Protein AF-A0AAN7WAB7-F1 (afdb_monomer_lite)

Foldseek 3Di:
DDPPQCPLVVVVVVLQVVQVNVVCCVVPPPPVVLVSLLSCVVSVNVVVVLVVLVDQRPPPNDQPPVNDPPCSQVVVLVSLLSNLVSLVVVDDDQESAVSLVSLVVVVVSLVVVCVVCVVVVHPPVRSVPRDNVSNLVSVLVVLLVLSHLPYDLVSLVVSLVVLVPPDDDPVSLVSSQSSLCSRNPHRALVSVLVSCCVCPVDPVNVVVVVVQLVPDLVSLLSNLVSLQSSLVVCVVVVNNVSSVVSVVVSVVSLVPHDPSNVVVNVVCVVCVPCPVVVVVVVVVVPPPDDDPPPDDPDPDDDDD

Organism: NCBI:txid574655

Radius of gyration: 23.09 Å; chains: 1; bounding box: 55×65×60 Å

pLDDT: mean 79.22, std 18.08, range [32.34, 98.31]

Structure (mmCIF, N/CA/C/O backbone):
data_AF-A0AAN7WAB7-F1
#
_entry.id   AF-A0AAN7WAB7-F1
#
loop_
_atom_site.group_PDB
_atom_site.id
_atom_site.type_symbol
_atom_site.label_atom_id
_atom_site.label_alt_id
_atom_site.label_comp_id
_atom_site.label_asym_id
_atom_site.label_entity_id
_atom_site.label_seq_id
_atom_site.pdbx_PDB_ins_code
_atom_site.Cartn_x
_atom_site.Cartn_y
_atom_site.Cartn_z
_atom_site.occupancy
_atom_site.B_iso_or_equiv
_atom_site.auth_seq_id
_atom_site.auth_comp_id
_atom_site.auth_asym_id
_atom_site.auth_atom_id
_atom_site.pdbx_PDB_model_num
ATOM 1 N N . MET A 1 1 ? -20.332 -20.530 31.018 1.00 38.53 1 MET A N 1
ATOM 2 C CA . MET A 1 1 ? -19.615 -21.157 29.883 1.00 38.53 1 MET A CA 1
ATOM 3 C C . MET A 1 1 ? -18.955 -20.053 29.060 1.00 38.53 1 MET A C 1
ATOM 5 O O . MET A 1 1 ? -19.655 -19.368 28.331 1.00 38.53 1 MET A O 1
ATOM 9 N N . MET A 1 2 ? -17.647 -19.813 29.213 1.00 39.66 2 MET A N 1
ATOM 10 C CA . MET A 1 2 ? -16.914 -18.902 28.318 1.00 39.66 2 MET A CA 1
ATOM 11 C C . MET A 1 2 ? -16.685 -19.613 26.978 1.00 39.66 2 MET A C 1
ATOM 13 O O . MET A 1 2 ? -16.133 -20.714 26.960 1.00 39.66 2 MET A O 1
ATOM 17 N N . GLN A 1 3 ? -17.129 -19.017 25.867 1.00 47.25 3 GLN A N 1
ATOM 18 C CA . GLN A 1 3 ? -16.806 -19.506 24.523 1.00 47.25 3 GLN A CA 1
ATOM 19 C C . GLN A 1 3 ? -15.281 -19.476 24.346 1.00 47.25 3 GLN A C 1
ATOM 21 O O . GLN A 1 3 ? -14.670 -18.408 24.360 1.00 47.25 3 GLN A O 1
ATOM 26 N N . LYS A 1 4 ? -14.662 -20.653 24.209 1.00 48.22 4 LYS A N 1
ATOM 27 C CA . LYS A 1 4 ? -13.249 -20.780 23.829 1.00 48.22 4 LYS A CA 1
ATOM 28 C C . LYS A 1 4 ? -13.054 -20.080 22.476 1.00 48.22 4 LYS A C 1
ATOM 30 O O . LYS A 1 4 ? -13.734 -20.447 21.525 1.00 48.22 4 LYS A O 1
ATOM 35 N N . GLY A 1 5 ? -12.152 -19.098 22.404 1.00 60.47 5 GLY A N 1
ATOM 36 C CA . GLY A 1 5 ? -11.760 -18.440 21.145 1.00 60.47 5 GLY A CA 1
ATOM 37 C C . GLY A 1 5 ? -12.110 -16.953 20.989 1.00 60.47 5 GLY A C 1
ATOM 38 O O . GLY A 1 5 ? -12.175 -16.490 19.861 1.00 60.47 5 GLY A O 1
ATOM 39 N N . LYS A 1 6 ? -12.367 -16.214 22.079 1.00 71.06 6 LYS A N 1
ATOM 40 C CA . LYS A 1 6 ? -12.614 -14.753 22.048 1.00 71.06 6 LYS A CA 1
ATOM 41 C C . LYS A 1 6 ? -11.706 -13.968 22.999 1.00 71.06 6 LYS A C 1
ATOM 43 O O . LYS A 1 6 ? -12.138 -12.988 23.600 1.00 71.06 6 LYS A O 1
ATOM 48 N N . ILE A 1 7 ? -10.491 -14.454 23.248 1.00 78.81 7 ILE A N 1
ATOM 49 C CA . ILE A 1 7 ? -9.607 -13.836 24.247 1.00 78.81 7 ILE A CA 1
ATOM 50 C C . ILE A 1 7 ? -9.161 -12.463 23.744 1.00 78.81 7 ILE A C 1
ATOM 52 O O . ILE A 1 7 ? -9.231 -11.502 24.502 1.00 78.81 7 ILE A O 1
ATOM 56 N N . GLY A 1 8 ? -8.795 -12.348 22.464 1.00 72.62 8 GLY A N 1
ATOM 57 C CA . GLY A 1 8 ? -8.405 -11.078 21.854 1.00 72.62 8 GLY A CA 1
ATOM 58 C C . GLY A 1 8 ? -9.530 -10.047 21.915 1.00 72.62 8 GLY A C 1
ATOM 59 O O . GLY A 1 8 ? -9.321 -8.931 22.391 1.00 72.62 8 GLY A O 1
ATOM 60 N N . GLY A 1 9 ? -10.740 -10.443 21.513 1.00 73.75 9 GLY A N 1
ATOM 61 C CA . GLY A 1 9 ? -11.933 -9.600 21.595 1.00 73.75 9 GLY A CA 1
ATOM 62 C C . GLY A 1 9 ? -12.268 -9.149 23.017 1.00 73.75 9 GLY A C 1
ATOM 63 O O . GLY A 1 9 ? -12.491 -7.961 23.242 1.00 73.75 9 GLY A O 1
ATOM 64 N N . LEU A 1 10 ? -12.256 -10.071 23.985 1.00 79.75 10 LEU A N 1
ATOM 65 C CA . LEU A 1 10 ? -12.537 -9.765 25.391 1.00 79.75 10 LEU A CA 1
ATOM 66 C C . LEU A 1 10 ? -11.467 -8.861 26.010 1.00 79.75 10 LEU A C 1
ATOM 68 O O . LEU A 1 10 ? -11.809 -7.932 26.734 1.00 79.75 10 LEU A O 1
ATOM 72 N N . THR A 1 11 ? -10.184 -9.099 25.723 1.00 80.00 11 THR A N 1
ATOM 73 C CA . THR A 1 11 ? -9.087 -8.254 26.213 1.00 80.00 11 THR A CA 1
ATOM 74 C C . THR A 1 11 ? -9.191 -6.846 25.649 1.00 80.00 11 THR A C 1
ATOM 76 O O . THR A 1 11 ? -9.058 -5.880 26.395 1.00 80.00 11 THR A O 1
ATOM 79 N N . LEU A 1 12 ? -9.465 -6.711 24.351 1.00 73.75 12 LEU A N 1
ATOM 80 C CA . LEU A 1 12 ? -9.644 -5.407 23.731 1.00 73.75 12 LEU A CA 1
ATOM 81 C C . LEU A 1 12 ? -10.884 -4.690 24.273 1.00 73.75 12 LEU A C 1
ATOM 83 O O . LEU A 1 12 ? -10.772 -3.529 24.655 1.00 73.75 12 LEU A O 1
ATOM 87 N N . GLN A 1 13 ? -12.031 -5.363 24.381 1.00 75.88 13 GLN A N 1
ATOM 88 C CA . GLN A 1 13 ? -13.229 -4.789 24.999 1.00 75.88 13 GLN A CA 1
ATOM 89 C C . GLN A 1 13 ? -12.976 -4.327 26.432 1.00 75.88 13 GLN A C 1
ATOM 91 O O . GLN A 1 13 ? -13.293 -3.189 26.767 1.00 75.88 13 GLN A O 1
ATOM 96 N N . TRP A 1 14 ? -12.335 -5.161 27.245 1.00 80.75 14 TRP A N 1
ATOM 97 C CA . TRP A 1 14 ? -11.968 -4.790 28.604 1.00 80.75 14 TRP A CA 1
ATOM 98 C C . TRP A 1 14 ? -11.052 -3.560 28.627 1.00 80.75 14 TRP A C 1
ATOM 100 O O . TRP A 1 14 ? -11.274 -2.647 29.416 1.00 80.75 14 TRP A O 1
ATOM 110 N N . LEU A 1 15 ? -10.056 -3.483 27.738 1.00 75.56 15 LEU A N 1
ATOM 111 C CA . LEU A 1 15 ? -9.183 -2.311 27.632 1.00 75.56 15 LEU A CA 1
ATOM 112 C C . LEU A 1 15 ? -9.953 -1.048 27.214 1.00 75.56 15 LEU A C 1
ATOM 114 O O . LEU A 1 15 ? -9.692 0.023 27.759 1.00 75.56 15 LEU A O 1
ATOM 118 N N . TRP A 1 16 ? -10.901 -1.174 26.284 1.00 72.81 16 TRP A N 1
ATOM 119 C CA . TRP A 1 16 ? -11.745 -0.075 25.811 1.00 72.81 16 TRP A CA 1
ATOM 120 C C . TRP A 1 16 ? -12.667 0.465 26.907 1.00 72.81 16 TRP A C 1
ATOM 122 O O . TRP A 1 16 ? -12.829 1.672 27.039 1.00 72.81 16 TRP A O 1
ATOM 132 N N . GLU A 1 17 ? -13.227 -0.420 27.732 1.00 74.94 17 GLU A N 1
ATOM 133 C CA . GLU A 1 17 ? -14.053 -0.060 28.891 1.00 74.94 17 GLU A CA 1
ATOM 134 C C . GLU A 1 17 ? -13.227 0.562 30.043 1.00 74.94 17 GLU A C 1
ATOM 136 O O . GLU A 1 17 ? -13.793 1.192 30.935 1.00 74.94 17 GLU A O 1
ATOM 141 N N . ASN A 1 18 ? -11.891 0.428 30.029 1.00 73.44 18 ASN A N 1
ATOM 142 C CA . ASN A 1 18 ? -10.971 0.889 31.081 1.00 73.44 18 ASN A CA 1
ATOM 143 C C . ASN A 1 18 ? -10.034 2.029 30.600 1.00 73.44 18 ASN A C 1
ATOM 145 O O . ASN A 1 18 ? -8.804 1.914 30.590 1.00 73.44 18 ASN A O 1
ATOM 149 N N . ASN A 1 19 ? -10.652 3.162 30.252 1.00 64.56 19 ASN A N 1
ATOM 150 C CA . ASN A 1 19 ? -10.151 4.391 29.596 1.00 64.56 19 ASN A CA 1
ATOM 151 C C . ASN A 1 19 ? -8.693 4.796 29.850 1.00 64.56 19 ASN A C 1
ATOM 153 O O . ASN A 1 19 ? -7.978 5.133 28.908 1.00 64.56 19 ASN A O 1
ATOM 157 N N . LEU A 1 20 ? -8.253 4.797 31.113 1.00 59.69 20 LEU A N 1
ATOM 158 C CA . LEU A 1 20 ? -6.927 5.290 31.509 1.00 59.69 20 LEU A CA 1
ATOM 159 C C . LEU A 1 20 ? -5.784 4.431 30.955 1.00 59.69 20 LEU A C 1
ATOM 161 O O . LEU A 1 20 ? -4.698 4.942 30.714 1.00 59.69 20 LEU A O 1
ATOM 165 N N . ARG A 1 21 ? -6.014 3.132 30.731 1.00 64.38 21 ARG A N 1
ATOM 166 C CA . ARG A 1 21 ? -4.980 2.224 30.206 1.00 64.38 21 ARG A CA 1
ATOM 167 C C . ARG A 1 21 ? -4.919 2.233 28.683 1.00 64.38 21 ARG A C 1
ATOM 169 O O . ARG A 1 21 ? -3.860 1.993 28.111 1.00 64.38 21 ARG A O 1
ATOM 176 N N . TRP A 1 22 ? -6.039 2.541 28.033 1.00 68.19 22 TRP A N 1
ATOM 177 C CA . TRP A 1 22 ? -6.165 2.530 26.580 1.00 68.19 22 TRP A CA 1
ATOM 178 C C . TRP A 1 22 ? -5.288 3.587 25.903 1.00 68.19 22 TRP A C 1
ATOM 180 O O . TRP A 1 22 ? -4.525 3.269 24.991 1.00 68.19 22 TRP A O 1
ATOM 190 N N . SER A 1 23 ? -5.361 4.840 26.360 1.00 65.44 23 SER A N 1
ATOM 191 C CA . SER A 1 23 ? -4.596 5.940 25.761 1.00 65.44 23 SER A CA 1
ATOM 192 C C . SER A 1 23 ? -3.092 5.789 25.965 1.00 65.44 23 SER A C 1
ATOM 194 O O . SER A 1 23 ? -2.329 6.056 25.041 1.00 65.44 23 SER A O 1
ATOM 196 N N . THR A 1 24 ? -2.678 5.328 27.145 1.00 68.12 24 THR A N 1
ATOM 197 C CA . THR A 1 24 ? -1.270 5.101 27.486 1.00 68.12 24 THR A CA 1
ATOM 198 C C . THR A 1 24 ? -0.691 3.959 26.658 1.00 68.12 24 THR A C 1
ATOM 200 O O . THR A 1 24 ? 0.317 4.148 25.989 1.00 68.12 24 THR A O 1
ATOM 203 N N . MET A 1 25 ? -1.382 2.817 26.573 1.00 71.62 25 MET A N 1
ATOM 204 C CA . MET A 1 25 ? -0.953 1.685 25.739 1.00 71.62 25 MET A CA 1
ATOM 205 C C . MET A 1 25 ? -0.791 2.079 24.262 1.00 71.62 25 MET A C 1
ATOM 207 O O . MET A 1 25 ? 0.185 1.702 23.623 1.00 71.62 25 MET A O 1
ATOM 211 N N . MET A 1 26 ? -1.719 2.875 23.723 1.00 68.62 26 MET A N 1
ATOM 212 C CA . MET A 1 26 ? -1.664 3.366 22.339 1.00 68.62 26 MET A CA 1
ATOM 213 C C . MET A 1 26 ? -0.461 4.262 22.040 1.00 68.62 26 MET A C 1
ATOM 215 O O . MET A 1 26 ? -0.027 4.336 20.891 1.00 68.62 26 MET A O 1
ATOM 219 N N . GLN A 1 27 ? 0.021 4.995 23.042 1.00 68.38 27 GLN A N 1
ATOM 220 C CA . GLN A 1 27 ? 1.124 5.940 22.894 1.00 68.38 27 GLN A CA 1
ATOM 221 C C . GLN A 1 27 ? 2.473 5.293 23.208 1.00 68.38 27 GLN A C 1
ATOM 223 O O . GLN A 1 27 ? 3.449 5.560 22.512 1.00 68.38 27 GLN A O 1
ATOM 228 N N . GLU A 1 28 ? 2.516 4.441 24.230 1.00 74.62 28 GLU A N 1
ATOM 229 C CA . GLU A 1 28 ? 3.756 3.929 24.813 1.00 74.62 28 GLU A CA 1
ATOM 230 C C . GLU A 1 28 ? 4.136 2.536 24.295 1.00 74.62 28 GLU A C 1
ATOM 232 O O . GLU A 1 28 ? 5.325 2.253 24.165 1.00 74.62 28 GLU A O 1
ATOM 237 N N . ASP A 1 29 ? 3.167 1.682 23.935 1.00 80.81 29 ASP A N 1
ATOM 238 C CA . ASP A 1 29 ? 3.433 0.300 23.511 1.00 80.81 29 ASP A CA 1
ATOM 239 C C . ASP A 1 29 ? 2.696 -0.080 22.216 1.00 80.81 29 ASP A C 1
ATOM 241 O O . ASP A 1 29 ? 1.690 -0.800 22.171 1.00 80.81 29 ASP A O 1
ATOM 245 N N . MET A 1 30 ? 3.260 0.399 21.108 1.00 80.00 30 MET A N 1
ATOM 246 C CA . MET A 1 30 ? 2.757 0.122 19.762 1.00 80.00 30 MET A CA 1
ATOM 247 C C . MET A 1 30 ? 2.817 -1.363 19.386 1.00 80.00 30 MET A C 1
ATOM 249 O O . MET A 1 30 ? 2.002 -1.809 18.578 1.00 80.00 30 MET A O 1
ATOM 253 N N . VAL A 1 31 ? 3.754 -2.130 19.953 1.00 85.81 31 VAL A N 1
ATOM 254 C CA . VAL A 1 31 ? 3.932 -3.558 19.642 1.00 85.81 31 VAL A CA 1
ATOM 255 C C . VAL A 1 31 ? 2.827 -4.381 20.290 1.00 85.81 31 VAL A C 1
ATOM 257 O O . VAL A 1 31 ? 2.219 -5.231 19.627 1.00 85.81 31 VAL A O 1
ATOM 260 N N . LEU A 1 32 ? 2.522 -4.108 21.561 1.00 83.94 32 LEU A N 1
ATOM 261 C CA . LEU A 1 32 ? 1.386 -4.713 22.246 1.00 83.94 32 LEU A CA 1
ATOM 262 C C . LEU A 1 32 ? 0.087 -4.389 21.508 1.00 83.94 32 LEU A C 1
ATOM 264 O O . LEU A 1 32 ? -0.707 -5.290 21.234 1.00 83.94 32 LEU A O 1
ATOM 268 N N . PHE A 1 33 ? -0.102 -3.129 21.112 1.00 82.81 33 PHE A N 1
ATOM 269 C CA . PHE A 1 33 ? -1.300 -2.728 20.387 1.00 82.81 33 PHE A CA 1
ATOM 270 C C . PHE A 1 33 ? -1.442 -3.438 19.028 1.00 82.81 33 PHE A C 1
ATOM 272 O O . PHE A 1 33 ? -2.521 -3.935 18.701 1.00 82.81 33 PHE A O 1
ATOM 279 N N . GLU A 1 34 ? -0.363 -3.561 18.250 1.00 87.31 34 GLU A N 1
ATOM 280 C CA . GLU A 1 34 ? -0.367 -4.327 16.993 1.00 87.31 34 GLU A CA 1
ATOM 281 C C . GLU A 1 34 ? -0.689 -5.805 17.211 1.00 87.31 34 GLU A C 1
ATOM 283 O O . GLU A 1 34 ? -1.465 -6.384 16.449 1.00 87.31 34 GLU A O 1
ATOM 288 N N . SER A 1 35 ? -0.152 -6.394 18.279 1.00 88.56 35 SER A N 1
ATOM 289 C CA . SER A 1 35 ? -0.404 -7.789 18.644 1.00 88.56 35 SER A CA 1
ATOM 290 C C . SER A 1 35 ? -1.871 -8.020 19.013 1.00 88.56 35 SER A C 1
ATOM 292 O O . SER A 1 35 ? -2.484 -8.978 18.548 1.00 88.56 35 SER A O 1
ATOM 294 N N . LEU A 1 36 ? -2.470 -7.116 19.792 1.00 86.06 36 LEU A N 1
ATOM 295 C CA . LEU A 1 36 ? -3.887 -7.188 20.156 1.00 86.06 36 LEU A CA 1
ATOM 296 C C . LEU A 1 36 ? -4.800 -7.073 18.933 1.00 86.06 36 LEU A C 1
ATOM 298 O O . LEU A 1 36 ? -5.723 -7.872 18.779 1.00 86.06 36 LEU A O 1
ATOM 302 N N . VAL A 1 37 ? -4.525 -6.117 18.038 1.00 87.69 37 VAL A N 1
ATOM 303 C CA . VAL A 1 37 ? -5.286 -5.968 16.787 1.00 87.69 37 VAL A CA 1
ATOM 304 C C . VAL A 1 37 ? -5.151 -7.217 15.916 1.00 87.69 37 VAL A C 1
ATOM 306 O O . VAL A 1 37 ? -6.139 -7.657 15.326 1.00 87.69 37 VAL A O 1
ATOM 309 N N . TYR A 1 38 ? -3.963 -7.823 15.871 1.00 90.75 38 TYR A N 1
ATOM 310 C CA . TYR A 1 38 ? -3.749 -9.083 15.169 1.00 90.75 38 TYR A CA 1
ATOM 311 C C . TYR A 1 38 ? -4.611 -10.215 15.727 1.00 90.75 38 TYR A C 1
ATOM 313 O O . TYR A 1 38 ? -5.321 -10.858 14.955 1.00 90.75 38 TYR A O 1
ATOM 321 N N . PHE A 1 39 ? -4.617 -10.429 17.046 1.00 88.75 39 PHE A N 1
ATOM 322 C CA . PHE A 1 39 ? -5.450 -11.468 17.658 1.00 88.75 39 PHE A CA 1
ATOM 323 C C . PHE A 1 39 ? -6.943 -11.223 17.434 1.00 88.75 39 PHE A C 1
ATOM 325 O O . PHE A 1 39 ? -7.672 -12.161 17.131 1.00 88.75 39 PHE A O 1
ATOM 332 N N . LEU A 1 40 ? -7.394 -9.970 17.487 1.00 88.50 40 LEU A N 1
ATOM 333 C CA . LEU A 1 40 ? -8.780 -9.627 17.176 1.00 88.50 40 LEU A CA 1
ATOM 334 C C . LEU A 1 40 ? -9.158 -9.943 15.726 1.00 88.50 40 LEU A C 1
ATOM 336 O O . LEU A 1 40 ? -10.246 -10.458 15.476 1.00 88.50 40 LEU A O 1
ATOM 340 N N . CYS A 1 41 ? -8.268 -9.671 14.771 1.00 90.56 41 CYS A N 1
ATOM 341 C CA . CYS A 1 41 ? -8.509 -10.033 13.375 1.00 90.56 41 CYS A CA 1
ATOM 342 C C . CYS A 1 41 ? 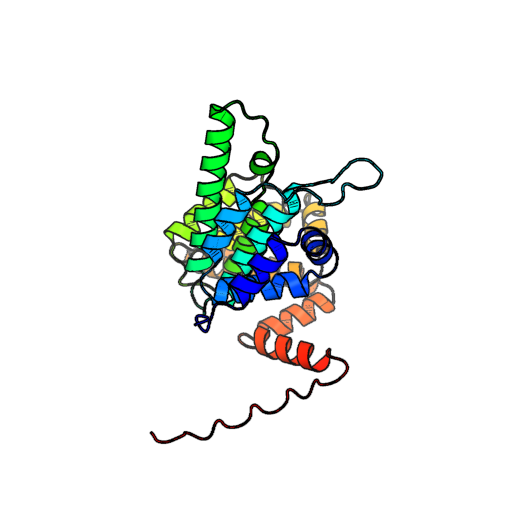-8.473 -11.554 13.175 1.00 90.56 41 CYS A C 1
ATOM 344 O O . CYS A 1 41 ? -9.255 -12.075 12.388 1.00 90.56 41 CYS A O 1
ATOM 346 N N . ALA A 1 42 ? -7.604 -12.264 13.899 1.00 90.56 42 ALA A N 1
ATOM 347 C CA . ALA A 1 42 ? -7.516 -13.723 13.860 1.00 90.56 42 ALA A CA 1
ATOM 348 C C . ALA A 1 42 ? -8.768 -14.412 14.436 1.00 90.56 42 ALA A C 1
ATOM 350 O O . ALA A 1 42 ? -9.064 -15.544 14.068 1.00 90.56 42 ALA A O 1
ATOM 351 N N . GLU A 1 43 ? -9.503 -13.731 15.318 1.00 90.00 43 GLU A N 1
ATOM 352 C CA . GLU A 1 43 ? -10.789 -14.174 15.873 1.00 90.00 43 GLU A CA 1
ATOM 353 C C . GLU A 1 43 ? -12.004 -13.713 15.031 1.00 90.00 43 GLU A C 1
ATOM 355 O O . GLU A 1 43 ? -13.143 -13.908 15.452 1.00 90.00 43 GLU A O 1
ATOM 360 N N . ASP A 1 44 ? -11.787 -13.091 13.862 1.00 89.44 44 ASP A N 1
ATOM 361 C CA . ASP A 1 44 ? -12.830 -12.508 12.997 1.00 89.44 44 ASP A CA 1
ATOM 362 C C . ASP A 1 44 ? -13.734 -11.474 13.696 1.00 89.44 44 ASP A C 1
ATOM 364 O O . ASP A 1 44 ? -14.926 -11.328 13.413 1.00 89.44 44 ASP A O 1
ATOM 368 N N . LEU A 1 45 ? -13.138 -10.714 14.616 1.00 86.88 45 LEU A N 1
ATOM 369 C CA . LEU A 1 45 ? -13.797 -9.660 15.386 1.00 86.88 45 LEU A CA 1
ATOM 370 C C . LEU A 1 45 ? -13.441 -8.247 14.887 1.00 86.88 45 LEU A C 1
ATOM 372 O O . LEU A 1 45 ? -13.735 -7.255 15.548 1.00 86.88 45 LEU A O 1
ATOM 376 N N . ASP A 1 46 ? -12.862 -8.109 13.695 1.00 83.50 46 ASP A N 1
ATOM 377 C CA . ASP A 1 46 ? -12.556 -6.819 13.051 1.00 83.50 46 ASP A CA 1
ATOM 378 C C . ASP A 1 46 ? -13.794 -5.944 12.818 1.00 83.50 46 ASP A C 1
ATOM 380 O O . ASP A 1 46 ? -13.735 -4.726 13.004 1.00 83.50 46 ASP A O 1
ATOM 384 N N . LYS A 1 47 ? -14.952 -6.548 12.526 1.00 77.50 47 LYS A N 1
ATOM 385 C CA . LYS A 1 47 ? -16.231 -5.816 12.452 1.00 77.50 47 LYS A CA 1
ATOM 386 C C . LYS A 1 47 ? -16.653 -5.206 13.788 1.00 77.50 47 LYS A C 1
ATOM 388 O O . LYS A 1 47 ? -17.358 -4.200 13.790 1.00 77.50 47 LYS A O 1
ATOM 393 N N . PHE A 1 48 ? -16.216 -5.761 14.919 1.00 77.00 48 PHE A N 1
ATOM 394 C CA . PHE A 1 48 ? -16.488 -5.177 16.234 1.00 77.00 48 PHE A CA 1
ATOM 395 C C . PHE A 1 48 ? -15.828 -3.797 16.372 1.00 77.00 48 PHE A C 1
ATOM 397 O O . PHE A 1 48 ? -16.405 -2.877 16.949 1.00 77.00 48 PHE A O 1
ATOM 404 N N . VAL A 1 49 ? -14.668 -3.608 15.736 1.00 74.88 49 VAL A N 1
ATOM 405 C CA . VAL A 1 49 ? -13.925 -2.344 15.776 1.00 74.88 49 VAL A CA 1
ATOM 406 C C . VAL A 1 49 ? -14.621 -1.226 14.997 1.00 74.88 49 VAL A C 1
ATOM 408 O O . VAL A 1 49 ? -14.498 -0.056 15.358 1.00 74.88 49 VAL A O 1
ATOM 411 N N . LEU A 1 50 ? -15.431 -1.553 13.985 1.00 72.31 50 LEU A N 1
ATOM 412 C CA . LEU A 1 50 ? -16.299 -0.559 13.340 1.00 72.31 50 LEU A CA 1
ATOM 413 C C . LEU A 1 50 ? -17.271 0.083 14.334 1.00 72.31 50 LEU A C 1
ATOM 415 O O . LEU A 1 50 ? -17.537 1.282 14.243 1.00 72.31 50 LEU A O 1
ATOM 419 N N . GLY A 1 51 ? -17.761 -0.696 15.303 1.00 75.62 51 GLY A N 1
ATOM 420 C CA . GLY A 1 51 ? -18.577 -0.190 16.403 1.00 75.62 51 GLY A CA 1
ATOM 421 C C . GLY A 1 51 ? -17.830 0.842 17.246 1.00 75.62 51 GLY A C 1
ATOM 422 O O . GLY A 1 51 ? -18.393 1.880 17.572 1.00 75.62 51 GLY A O 1
ATOM 423 N N . TRP A 1 52 ? -16.546 0.616 17.519 1.00 75.56 52 TRP A N 1
ATOM 424 C CA . TRP A 1 52 ? -15.724 1.540 18.308 1.00 75.56 52 TRP A CA 1
ATOM 425 C C . TRP A 1 52 ? -15.328 2.798 17.574 1.00 75.56 52 TRP A C 1
ATOM 427 O O . TRP A 1 52 ? -15.238 3.860 18.181 1.00 75.56 52 TRP A O 1
ATOM 437 N N . ILE A 1 53 ? -15.098 2.702 16.265 1.00 75.75 53 ILE A N 1
ATOM 438 C CA . ILE A 1 53 ? -14.826 3.893 15.465 1.00 75.75 53 ILE A CA 1
ATOM 439 C C . ILE A 1 53 ? -15.991 4.865 15.621 1.00 75.75 53 ILE A C 1
ATOM 441 O O . ILE A 1 53 ? -15.722 6.048 15.810 1.00 75.75 53 ILE A O 1
ATOM 445 N N . ARG A 1 54 ? -17.233 4.341 15.620 1.00 75.25 54 ARG A N 1
ATOM 446 C CA . ARG A 1 54 ? -18.506 5.049 15.860 1.00 75.25 54 ARG A CA 1
ATOM 447 C C . ARG A 1 54 ? -18.715 5.526 17.300 1.00 75.25 54 ARG A C 1
ATOM 449 O O . ARG A 1 54 ? -19.602 6.345 17.517 1.00 75.25 54 ARG A O 1
ATOM 456 N N . SER A 1 55 ? -17.942 5.042 18.264 1.00 72.25 55 SER A N 1
ATOM 457 C CA . SER A 1 55 ? -18.026 5.487 19.652 1.00 72.25 55 SER A CA 1
ATOM 458 C C . SER A 1 55 ? -17.153 6.717 19.884 1.00 72.25 55 SER A C 1
ATOM 460 O O . SER A 1 55 ? -16.070 6.857 19.305 1.00 72.25 55 SER A O 1
ATOM 462 N N . ASP A 1 56 ? -17.612 7.605 20.762 1.00 66.81 56 ASP A N 1
ATOM 463 C CA . ASP A 1 56 ? -16.750 8.633 21.330 1.00 66.81 56 ASP A CA 1
ATOM 464 C C . ASP A 1 56 ? -15.656 7.989 22.182 1.00 66.81 56 ASP A C 1
ATOM 466 O O . ASP A 1 56 ? -15.821 6.878 22.698 1.00 66.81 56 ASP A O 1
ATOM 470 N N . LEU A 1 57 ? -14.521 8.687 22.318 1.00 63.88 57 LEU A N 1
ATOM 471 C CA . LEU A 1 57 ? -13.533 8.270 23.302 1.00 63.88 57 LEU A CA 1
ATOM 472 C C . LEU A 1 57 ? -14.220 8.267 24.669 1.00 63.88 57 LEU A C 1
ATOM 474 O O . LEU A 1 57 ? -14.893 9.243 25.015 1.00 63.88 57 LEU A O 1
ATOM 478 N N . PRO A 1 58 ? -14.054 7.198 25.447 1.00 57.44 58 PRO A N 1
ATOM 479 C CA . PRO A 1 58 ? -14.643 7.150 26.763 1.00 57.44 58 PRO A CA 1
ATOM 480 C C . PRO A 1 58 ? -14.216 8.344 27.641 1.00 57.44 58 PRO A C 1
ATOM 482 O O . PRO A 1 58 ? -13.064 8.790 27.613 1.00 57.44 58 PRO A O 1
ATOM 485 N N . SER A 1 59 ? -15.150 8.875 28.431 1.00 49.53 59 SER A N 1
ATOM 486 C CA . SER A 1 59 ? -14.930 10.033 29.305 1.00 49.53 59 SER A CA 1
ATOM 487 C C . SER A 1 59 ? -13.769 9.784 30.278 1.00 49.53 59 SER A C 1
ATOM 489 O O . SER A 1 59 ? -13.830 8.858 31.085 1.00 49.53 59 SER A O 1
ATOM 491 N N . GLY A 1 60 ? -12.707 10.595 30.205 1.00 52.38 60 GLY A N 1
ATOM 492 C CA . GLY A 1 60 ? -11.535 10.485 31.089 1.00 52.38 60 GLY A CA 1
ATOM 493 C C . GLY A 1 60 ? -10.184 10.286 30.395 1.00 52.38 60 GLY A C 1
ATOM 494 O O . GLY A 1 60 ? -9.178 10.159 31.089 1.00 52.38 60 GLY A O 1
ATOM 495 N N . VAL A 1 61 ? -10.118 10.283 29.058 1.00 55.91 61 VAL A N 1
ATOM 496 C CA . VAL A 1 61 ? -8.825 10.381 28.360 1.00 55.91 61 VAL A CA 1
ATOM 497 C C . VAL A 1 61 ? -8.210 11.748 28.664 1.00 55.91 61 VAL A C 1
ATOM 499 O O . VAL A 1 61 ? -8.778 12.786 28.321 1.00 55.91 61 VAL A O 1
ATOM 502 N N . VAL A 1 62 ? -7.076 11.720 29.368 1.00 50.91 62 VAL A N 1
ATOM 503 C CA . VAL A 1 62 ? -6.381 12.894 29.901 1.00 50.91 62 VAL A CA 1
ATOM 504 C C . VAL A 1 62 ? -6.003 13.820 28.751 1.00 50.91 62 VAL A C 1
ATOM 506 O O . VAL A 1 62 ? -5.182 13.499 27.891 1.00 50.91 62 VAL A O 1
ATOM 509 N N . ILE A 1 63 ? -6.655 14.975 28.740 1.00 52.88 63 ILE A N 1
ATOM 510 C CA . ILE A 1 63 ? -6.241 16.136 27.972 1.00 52.88 63 ILE A CA 1
ATOM 511 C C . ILE A 1 63 ? -4.932 16.617 28.605 1.00 52.88 63 ILE A C 1
ATOM 513 O O . ILE A 1 63 ? -4.828 16.644 29.832 1.00 52.88 63 ILE A O 1
ATOM 517 N N . ASP A 1 64 ? -3.923 16.938 27.793 1.00 54.12 64 ASP A N 1
ATOM 518 C CA . ASP A 1 64 ? -2.663 17.459 28.321 1.00 54.12 64 ASP A CA 1
ATOM 519 C C . ASP A 1 64 ? -2.887 18.720 29.183 1.00 54.12 64 ASP A C 1
ATOM 521 O O . ASP A 1 64 ? -3.960 19.334 29.190 1.00 54.12 64 ASP A O 1
ATOM 525 N N . SER A 1 65 ? -1.857 19.135 29.919 1.00 43.44 65 SER A N 1
ATOM 526 C CA . SER A 1 65 ? -1.898 20.326 30.781 1.00 43.44 65 SER A CA 1
ATOM 527 C C . SER A 1 65 ? -2.212 21.635 30.036 1.00 43.44 65 SER A C 1
ATOM 529 O O . SER A 1 65 ? -2.435 22.660 30.677 1.00 43.44 65 SER A O 1
ATOM 531 N N . GLN A 1 66 ? -2.258 21.615 28.699 1.00 53.47 66 GLN A N 1
ATOM 532 C CA . GLN A 1 66 ? -2.591 22.744 27.830 1.00 53.47 66 GLN A CA 1
ATOM 533 C C . GLN A 1 66 ? -4.031 22.682 27.297 1.00 53.47 66 GLN A C 1
ATOM 535 O O . GLN A 1 66 ? -4.417 23.509 26.468 1.00 53.47 66 GLN A O 1
ATOM 540 N N . GLY A 1 67 ? -4.846 21.722 27.741 1.00 44.59 67 GLY A N 1
ATOM 541 C CA . GLY A 1 67 ? -6.211 21.577 27.242 1.00 44.59 67 GLY A CA 1
ATOM 542 C C . GLY A 1 67 ? -6.278 21.015 25.812 1.00 44.59 67 GLY A C 1
ATOM 543 O O . GLY A 1 67 ? -7.346 21.035 25.197 1.00 44.59 67 GLY A O 1
ATOM 544 N N . GLN A 1 68 ? -5.168 20.509 25.260 1.00 41.97 68 GLN A N 1
ATOM 545 C CA . GLN A 1 68 ? -5.067 20.033 23.885 1.00 41.97 68 GLN A CA 1
ATOM 546 C C . GLN A 1 68 ? -4.747 18.539 23.815 1.00 41.97 68 GLN A C 1
ATOM 548 O O . GLN A 1 68 ? -3.601 18.114 23.777 1.00 41.97 68 GLN A O 1
ATOM 553 N N . MET A 1 69 ? -5.756 17.702 23.568 1.00 47.94 69 MET A N 1
ATOM 554 C CA . MET A 1 69 ? -5.471 16.486 22.804 1.00 47.94 69 MET A CA 1
ATOM 555 C C . MET A 1 69 ? -5.214 16.904 21.353 1.00 47.94 69 MET A C 1
ATOM 557 O O . MET A 1 69 ? -6.142 16.955 20.538 1.00 47.94 69 MET A O 1
ATOM 561 N N . LYS A 1 70 ? -3.959 17.223 21.009 1.00 47.81 70 LYS A N 1
ATOM 562 C CA . LYS A 1 70 ? -3.535 17.278 19.605 1.00 47.81 70 LYS A CA 1
ATOM 563 C C . LYS A 1 70 ? -3.834 15.905 18.997 1.00 47.81 70 LYS A C 1
ATOM 565 O O . LYS A 1 70 ? -3.091 14.954 19.196 1.00 47.81 70 LYS A O 1
ATOM 570 N N . ASN A 1 71 ? -4.945 15.823 18.266 1.00 54.75 71 ASN A N 1
ATOM 571 C CA . ASN A 1 71 ? -5.461 14.661 17.542 1.00 54.75 71 ASN A CA 1
ATOM 572 C C . ASN A 1 71 ? -6.317 13.643 18.332 1.00 54.75 71 ASN A C 1
ATOM 574 O O . ASN A 1 71 ? -6.041 12.455 18.301 1.00 54.75 71 ASN A O 1
ATOM 578 N N . GLN A 1 72 ? -7.458 14.015 18.910 1.00 57.94 72 GLN A N 1
ATOM 579 C CA . GLN A 1 72 ? -8.425 13.012 19.422 1.00 57.94 72 GLN A CA 1
ATOM 580 C C . GLN A 1 72 ? -8.829 11.903 18.420 1.00 57.94 72 GLN A C 1
ATOM 582 O O . GLN A 1 72 ? -9.368 10.883 18.832 1.00 57.94 72 GLN A O 1
ATOM 587 N N . ASP A 1 73 ? -8.512 12.058 17.129 1.00 63.53 73 ASP A N 1
ATOM 588 C CA . ASP A 1 73 ? -8.894 11.149 16.047 1.00 63.53 73 ASP A CA 1
ATOM 589 C C . ASP A 1 73 ? -7.726 10.394 15.393 1.00 63.53 73 ASP A C 1
ATOM 591 O O . ASP A 1 73 ? -7.968 9.550 14.526 1.00 63.53 73 ASP A O 1
ATOM 595 N N . TRP A 1 74 ? -6.461 10.655 15.774 1.00 72.19 74 TRP A N 1
ATOM 596 C CA . TRP A 1 74 ? -5.318 9.957 15.147 1.00 72.19 74 TRP A CA 1
ATOM 597 C C . TRP A 1 74 ? -5.382 8.450 15.396 1.00 72.19 74 TRP A C 1
ATOM 599 O O . TRP A 1 74 ? -5.060 7.657 14.506 1.00 72.19 74 TRP A O 1
ATOM 609 N N . TRP A 1 75 ? -5.840 8.060 16.590 1.00 77.31 75 TRP A N 1
ATOM 610 C CA . TRP A 1 75 ? -5.937 6.664 16.994 1.00 77.31 75 TRP A CA 1
ATOM 611 C C . TRP A 1 75 ? -6.909 5.890 16.097 1.00 77.31 75 TRP A C 1
ATOM 613 O O . TRP A 1 75 ? -6.620 4.740 15.784 1.00 77.31 75 TRP A O 1
ATOM 623 N N . ARG A 1 76 ? -7.997 6.514 15.605 1.00 83.69 76 ARG A N 1
ATOM 624 C CA . ARG A 1 76 ? -8.955 5.868 14.686 1.00 83.69 76 ARG A CA 1
ATOM 625 C C . ARG A 1 76 ? -8.262 5.473 13.386 1.00 83.69 76 ARG A C 1
ATOM 627 O O . ARG A 1 76 ? -8.314 4.315 12.984 1.00 83.69 76 ARG A O 1
ATOM 634 N N . GLY A 1 77 ? -7.544 6.411 12.766 1.00 86.12 77 GLY A N 1
ATOM 635 C CA . GLY A 1 77 ? -6.760 6.139 11.555 1.00 86.12 77 GLY A CA 1
ATOM 636 C C . GLY A 1 77 ? -5.642 5.115 11.789 1.00 86.12 77 GLY A C 1
ATOM 637 O O . GLY A 1 77 ? -5.407 4.239 10.955 1.00 86.12 77 GLY A O 1
ATOM 638 N N . GLY A 1 78 ? -4.979 5.184 12.948 1.00 85.69 78 GLY A N 1
ATOM 639 C CA . GLY A 1 78 ? -3.948 4.228 13.356 1.00 85.69 78 GLY A CA 1
ATOM 640 C C . GLY A 1 78 ? -4.481 2.807 13.569 1.00 85.69 78 GLY A C 1
ATOM 641 O O . GLY A 1 78 ? -3.855 1.849 13.118 1.00 85.69 78 GLY A O 1
ATOM 642 N N . LEU A 1 79 ? -5.638 2.668 14.214 1.00 87.75 79 LEU A N 1
ATOM 643 C CA . LEU A 1 79 ? -6.332 1.400 14.432 1.00 87.75 79 LEU A CA 1
ATOM 644 C C . LEU A 1 79 ? -6.795 0.794 13.103 1.00 87.75 79 LEU A C 1
ATOM 646 O O . LEU A 1 79 ? -6.485 -0.358 12.818 1.00 87.75 79 LEU A O 1
ATOM 650 N N . LEU A 1 80 ? -7.434 1.595 12.247 1.00 91.56 80 LEU A N 1
ATOM 651 C CA . LEU A 1 80 ? -7.856 1.195 10.901 1.00 91.56 80 LEU A CA 1
ATOM 652 C C . LEU A 1 80 ? -6.688 0.655 10.066 1.00 91.56 80 LEU A C 1
ATOM 654 O O . LEU A 1 80 ? -6.778 -0.431 9.495 1.00 91.56 80 LEU A O 1
ATOM 658 N N . ARG A 1 81 ? -5.552 1.368 10.049 1.00 92.94 81 ARG A N 1
ATOM 659 C CA . ARG A 1 81 ? -4.322 0.904 9.385 1.00 92.94 81 ARG A CA 1
ATOM 660 C C . ARG A 1 81 ? -3.849 -0.445 9.928 1.00 92.94 81 ARG A C 1
ATOM 662 O O . ARG A 1 81 ? -3.415 -1.289 9.148 1.00 92.94 81 ARG A O 1
ATOM 669 N N . ARG A 1 82 ? -3.889 -0.642 11.246 1.00 91.69 82 ARG A N 1
ATOM 670 C CA . ARG A 1 82 ? -3.422 -1.880 11.886 1.00 91.69 82 ARG A CA 1
ATOM 671 C C . ARG A 1 82 ? -4.313 -3.065 11.593 1.00 91.69 82 ARG A C 1
ATOM 673 O O . ARG A 1 82 ? -3.783 -4.140 11.356 1.00 91.69 82 ARG A O 1
ATOM 680 N N . ILE A 1 83 ? -5.623 -2.863 11.549 1.00 93.56 83 ILE A N 1
ATOM 681 C CA . ILE A 1 83 ? -6.568 -3.915 11.173 1.00 93.56 83 ILE A CA 1
ATOM 682 C C . ILE A 1 83 ? -6.300 -4.368 9.738 1.00 93.56 83 ILE A C 1
ATOM 684 O O . ILE A 1 83 ? -6.144 -5.558 9.484 1.00 93.56 83 ILE A O 1
ATOM 688 N N . VAL A 1 84 ? -6.160 -3.414 8.812 1.00 95.56 84 VAL A N 1
ATOM 689 C CA . VAL A 1 84 ? -5.811 -3.709 7.415 1.00 95.56 84 VAL A CA 1
ATOM 690 C C . VAL A 1 84 ? -4.478 -4.459 7.329 1.00 95.56 84 VAL A C 1
ATOM 692 O O . VAL A 1 84 ? -4.380 -5.470 6.637 1.00 95.56 84 VAL A O 1
ATOM 695 N N . ASN A 1 85 ? -3.460 -4.019 8.074 1.00 95.38 85 ASN A N 1
ATOM 696 C CA . ASN A 1 85 ? -2.172 -4.709 8.130 1.00 95.38 85 ASN A CA 1
ATOM 697 C C . ASN A 1 85 ? -2.286 -6.127 8.705 1.00 95.38 85 ASN A C 1
ATOM 699 O O . ASN A 1 85 ? -1.669 -7.052 8.188 1.00 95.38 85 ASN A O 1
ATOM 703 N N . ALA A 1 86 ? -3.075 -6.315 9.760 1.00 94.19 86 ALA A N 1
ATOM 704 C CA . ALA A 1 86 ? -3.244 -7.618 10.378 1.00 94.19 86 ALA A CA 1
ATOM 705 C C . ALA A 1 86 ? -3.975 -8.591 9.448 1.00 94.19 86 ALA A C 1
ATOM 707 O O . ALA A 1 86 ? -3.561 -9.741 9.339 1.00 94.19 86 ALA A O 1
ATOM 708 N N . ARG A 1 87 ? -4.992 -8.125 8.708 1.00 94.75 87 ARG A N 1
ATOM 709 C CA . ARG A 1 87 ? -5.635 -8.923 7.656 1.00 94.75 87 ARG A CA 1
ATOM 710 C C . ARG A 1 87 ? -4.646 -9.315 6.557 1.00 94.75 87 ARG A C 1
ATOM 712 O O . ARG A 1 87 ? -4.584 -10.491 6.228 1.00 94.75 87 ARG A O 1
ATOM 719 N N . LEU A 1 88 ? -3.785 -8.402 6.096 1.00 94.88 88 LEU A N 1
ATOM 720 C CA . LEU A 1 88 ? -2.709 -8.751 5.151 1.00 94.88 88 LEU A CA 1
ATOM 721 C C . LEU A 1 88 ? -1.741 -9.810 5.701 1.00 94.88 88 LEU A C 1
ATOM 723 O O . LEU A 1 88 ? -1.204 -10.599 4.932 1.00 94.88 88 LEU A O 1
ATOM 727 N N . MET A 1 89 ? -1.469 -9.807 7.009 1.00 92.44 89 MET A N 1
ATOM 728 C CA . MET A 1 89 ? -0.594 -10.799 7.644 1.00 92.44 89 MET A CA 1
ATOM 729 C C . MET A 1 89 ? -1.263 -12.164 7.829 1.00 92.44 89 MET A C 1
ATOM 731 O O . MET A 1 89 ? -0.573 -13.179 7.785 1.00 92.44 89 MET A O 1
ATOM 735 N N . LEU A 1 90 ? -2.574 -12.177 8.077 1.00 92.56 90 LEU A N 1
ATOM 736 C CA . LEU A 1 90 ? -3.376 -13.390 8.247 1.00 92.56 90 LEU A CA 1
ATOM 737 C C . LEU A 1 90 ? -3.732 -14.045 6.911 1.00 92.56 90 LEU A C 1
ATOM 739 O O . LEU A 1 90 ? -3.945 -15.254 6.861 1.00 92.56 90 LEU A O 1
ATOM 743 N N . GLU A 1 91 ? -3.792 -13.267 5.831 1.00 88.12 91 GLU A N 1
ATOM 744 C CA . GLU A 1 91 ? -3.993 -13.805 4.494 1.00 88.12 91 GLU A CA 1
ATOM 745 C C . GLU A 1 91 ? -2.786 -14.639 4.055 1.00 88.12 91 GLU A C 1
ATOM 747 O O . GLU A 1 91 ? -1.648 -14.169 3.962 1.00 88.12 91 GLU A O 1
ATOM 752 N N . TYR A 1 92 ? -3.050 -15.909 3.745 1.00 76.50 92 TYR A N 1
ATOM 753 C CA . TYR A 1 92 ? -2.089 -16.719 3.019 1.00 76.50 92 TYR A CA 1
ATOM 754 C C . TYR A 1 92 ? -2.041 -16.216 1.574 1.00 76.50 92 TYR A C 1
ATOM 756 O O . TYR A 1 92 ? -3.067 -16.110 0.899 1.00 76.50 92 TYR A O 1
ATOM 764 N N . ARG A 1 93 ? -0.836 -15.891 1.097 1.00 79.94 93 ARG A N 1
ATOM 765 C CA . ARG A 1 93 ? -0.606 -15.534 -0.310 1.00 79.94 93 ARG A CA 1
ATOM 766 C C . ARG A 1 93 ? -1.200 -16.609 -1.220 1.00 79.94 93 ARG A C 1
ATOM 768 O O . ARG A 1 93 ? -1.118 -17.782 -0.866 1.00 79.94 93 ARG A O 1
ATOM 775 N N . PRO A 1 94 ? -1.745 -16.242 -2.388 1.00 88.31 94 PRO A N 1
ATOM 776 C CA . PRO A 1 94 ? -1.392 -15.061 -3.196 1.00 88.31 94 PRO A CA 1
ATOM 777 C C . PRO A 1 94 ? -2.434 -13.926 -3.252 1.00 88.31 94 PRO A C 1
ATOM 779 O O . PRO A 1 94 ? -2.416 -13.143 -4.203 1.00 88.31 94 PRO A O 1
ATOM 782 N N . ARG A 1 95 ? -3.329 -13.803 -2.265 1.00 94.25 95 ARG A N 1
ATOM 783 C CA . ARG A 1 95 ? -4.428 -12.815 -2.277 1.00 94.25 95 ARG A CA 1
ATOM 784 C C . ARG A 1 95 ? -4.304 -11.788 -1.151 1.00 94.25 95 ARG A C 1
ATOM 786 O O . ARG A 1 95 ? -3.659 -12.061 -0.142 1.00 94.25 95 ARG A O 1
ATOM 793 N N . ALA A 1 96 ? -4.869 -10.605 -1.386 1.00 96.06 96 ALA A N 1
ATOM 794 C CA . ALA A 1 96 ? -5.016 -9.516 -0.413 1.00 96.06 96 ALA A CA 1
ATOM 795 C C . ALA A 1 96 ? -6.483 -9.036 -0.327 1.00 96.06 96 ALA A C 1
ATOM 797 O O . ALA A 1 96 ? -6.761 -7.885 0.023 1.00 96.06 96 ALA A O 1
ATOM 798 N N . ASP A 1 97 ? -7.421 -9.898 -0.725 1.00 96.44 97 ASP A N 1
ATOM 799 C CA . ASP A 1 97 ? -8.827 -9.556 -0.940 1.00 96.44 97 ASP A CA 1
ATOM 800 C C . ASP A 1 97 ? -9.521 -9.167 0.359 1.00 96.44 97 ASP A C 1
ATOM 802 O O . ASP A 1 97 ? -10.335 -8.245 0.371 1.00 96.44 97 ASP A O 1
ATOM 806 N N . THR A 1 98 ? -9.198 -9.839 1.466 1.00 94.69 98 THR A N 1
ATOM 807 C CA . THR A 1 98 ? -9.865 -9.582 2.749 1.00 94.69 98 THR A CA 1
ATOM 808 C C . THR A 1 98 ? -9.465 -8.211 3.278 1.00 94.69 98 THR A C 1
ATOM 810 O O . THR A 1 98 ? -10.328 -7.401 3.611 1.00 94.69 98 THR A O 1
ATOM 813 N N . ALA A 1 99 ? -8.168 -7.908 3.297 1.00 95.56 99 ALA A N 1
ATOM 814 C CA . ALA A 1 99 ? -7.647 -6.618 3.725 1.00 95.56 99 ALA A CA 1
ATOM 815 C C . ALA A 1 99 ? -8.119 -5.471 2.823 1.00 95.56 99 ALA A C 1
ATOM 817 O O . ALA A 1 99 ? -8.468 -4.395 3.316 1.00 95.56 99 ALA A O 1
ATOM 818 N N . LEU A 1 100 ? -8.149 -5.700 1.508 1.00 96.31 100 LEU A N 1
ATOM 819 C CA . LEU A 1 100 ? -8.582 -4.707 0.535 1.00 96.31 100 LEU A CA 1
ATOM 820 C C . LEU A 1 100 ? -10.084 -4.420 0.641 1.00 96.31 100 LEU A C 1
ATOM 822 O O . LEU A 1 100 ? -10.476 -3.256 0.718 1.00 96.31 100 LEU A O 1
ATOM 826 N N . ASN A 1 101 ? -10.920 -5.459 0.707 1.00 95.56 101 ASN A N 1
ATOM 827 C CA . ASN A 1 101 ? -12.363 -5.301 0.884 1.00 95.56 101 ASN A CA 1
ATOM 828 C C . ASN A 1 101 ? -12.686 -4.637 2.224 1.00 95.56 101 ASN A C 1
ATOM 830 O O . ASN A 1 101 ? -13.526 -3.744 2.269 1.00 95.56 101 ASN A O 1
ATOM 834 N N . LEU A 1 102 ? -11.962 -4.987 3.290 1.00 94.12 102 LEU A N 1
ATOM 835 C CA . LEU A 1 102 ? -12.128 -4.354 4.593 1.00 94.12 102 LEU A CA 1
ATOM 836 C C . LEU A 1 102 ? -11.785 -2.860 4.563 1.00 94.12 102 LEU A C 1
ATOM 838 O O . LEU A 1 102 ? -12.513 -2.043 5.120 1.00 94.12 102 LEU A O 1
ATOM 842 N N . TYR A 1 103 ? -10.711 -2.476 3.871 1.00 95.44 103 TYR A N 1
ATOM 843 C CA . TYR A 1 103 ? -10.391 -1.066 3.649 1.00 95.44 103 TYR A CA 1
ATOM 844 C C . TYR A 1 103 ? -11.486 -0.334 2.856 1.00 95.44 103 TYR A C 1
ATOM 846 O O . TYR A 1 103 ? -11.861 0.781 3.222 1.00 95.44 103 TYR A O 1
ATOM 854 N N . LEU A 1 104 ? -12.019 -0.949 1.796 1.00 95.31 104 LEU A N 1
ATOM 855 C CA . LEU A 1 104 ? -13.111 -0.370 1.005 1.00 95.31 104 LEU A CA 1
ATOM 856 C C . LEU A 1 104 ? -14.402 -0.244 1.828 1.00 95.31 104 LEU A C 1
ATOM 858 O O . LEU A 1 104 ? -15.120 0.747 1.697 1.00 95.31 104 LEU A O 1
ATOM 862 N N . ASP A 1 105 ? -14.677 -1.205 2.709 1.00 92.75 105 ASP A N 1
ATOM 863 C CA . ASP A 1 105 ? -15.781 -1.133 3.663 1.00 92.75 105 ASP A CA 1
ATOM 864 C C . ASP A 1 105 ? -15.569 0.009 4.665 1.00 92.75 105 ASP A C 1
ATOM 866 O O . ASP A 1 105 ? -16.487 0.795 4.889 1.00 92.75 105 ASP A O 1
ATOM 870 N N . PHE A 1 106 ? -14.361 0.175 5.214 1.00 92.06 106 PHE A N 1
ATOM 871 C CA . PHE A 1 106 ? -14.034 1.309 6.085 1.00 92.06 106 PHE A CA 1
ATOM 872 C C . PHE A 1 106 ? -14.236 2.656 5.393 1.00 92.06 106 PHE A C 1
ATOM 874 O O . PHE A 1 106 ? -14.745 3.595 6.007 1.00 92.06 106 PHE A O 1
ATOM 881 N N . GLU A 1 107 ? -13.849 2.763 4.124 1.00 93.06 107 GLU A N 1
ATOM 8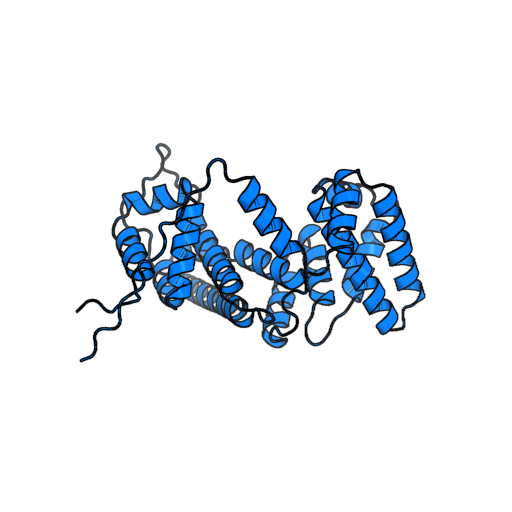82 C CA . GLU A 1 107 ? -14.042 3.975 3.332 1.00 93.06 107 GLU A CA 1
ATOM 883 C C . GLU A 1 107 ? -15.527 4.283 3.145 1.00 93.06 107 GLU A C 1
ATOM 885 O O . GLU A 1 107 ? -15.961 5.386 3.484 1.00 93.06 107 GLU A O 1
ATOM 890 N N . ARG A 1 108 ? -16.320 3.287 2.728 1.00 92.56 108 ARG A N 1
ATOM 891 C CA . ARG A 1 108 ? -17.777 3.418 2.602 1.00 92.56 108 ARG A CA 1
ATOM 892 C C . ARG A 1 108 ? -18.415 3.860 3.918 1.00 92.56 108 ARG A C 1
ATOM 894 O O . ARG A 1 108 ? -19.193 4.811 3.931 1.00 92.56 108 ARG A O 1
ATOM 901 N N . GLU A 1 109 ? -18.084 3.198 5.023 1.00 89.31 109 GLU A N 1
ATOM 902 C CA . GLU A 1 109 ? -18.649 3.497 6.342 1.00 89.31 109 GLU A CA 1
ATOM 903 C C . GLU A 1 109 ? -18.294 4.909 6.819 1.00 89.31 109 GLU A C 1
ATOM 905 O O . GLU A 1 109 ? -19.168 5.650 7.269 1.00 89.31 109 GLU A O 1
ATOM 910 N N . LEU A 1 110 ? -17.033 5.331 6.684 1.00 88.62 110 LEU A N 1
ATOM 911 C CA . LEU A 1 110 ? -16.635 6.690 7.053 1.00 88.62 110 LEU A CA 1
ATOM 912 C C . LEU A 1 110 ? -17.308 7.743 6.171 1.00 88.62 110 LEU A C 1
ATOM 914 O O . LEU A 1 110 ? -17.683 8.800 6.679 1.00 88.62 110 LEU A O 1
ATOM 918 N N . THR A 1 111 ? -17.491 7.471 4.880 1.00 90.62 111 THR A N 1
ATOM 919 C CA . THR A 1 111 ? -18.235 8.352 3.971 1.00 90.62 111 THR A CA 1
ATOM 920 C C . THR A 1 111 ? -19.695 8.492 4.415 1.00 90.62 111 THR A C 1
ATOM 922 O O . THR A 1 111 ? -20.172 9.616 4.584 1.00 90.62 111 THR A O 1
ATOM 925 N N . LEU A 1 112 ? -20.373 7.385 4.741 1.00 89.50 112 LEU A N 1
ATOM 926 C CA . LEU A 1 112 ? -21.745 7.409 5.264 1.00 89.50 112 LEU A CA 1
ATOM 927 C C . LEU A 1 112 ? -21.858 8.197 6.577 1.00 89.50 112 LEU A C 1
ATOM 929 O O . LEU A 1 112 ? -22.776 9.004 6.737 1.00 89.50 112 LEU A O 1
ATOM 933 N N . LEU A 1 113 ? -20.914 8.005 7.502 1.00 84.62 113 LEU A N 1
ATOM 934 C CA . LEU A 1 113 ? -20.884 8.725 8.778 1.00 84.62 113 LEU A CA 1
ATOM 935 C C . LEU A 1 113 ? -20.663 10.230 8.582 1.00 84.62 113 LEU A C 1
ATOM 937 O O . LEU A 1 113 ? -21.340 11.045 9.211 1.00 84.62 113 LEU A O 1
ATOM 941 N N . ARG A 1 114 ? -19.758 10.617 7.677 1.00 86.75 114 ARG A N 1
ATOM 942 C CA . ARG A 1 114 ? -19.516 12.026 7.329 1.00 86.75 114 ARG A CA 1
ATOM 943 C C . ARG A 1 114 ? -20.762 12.676 6.733 1.00 86.75 114 ARG A C 1
ATOM 945 O O . ARG A 1 114 ? -21.124 13.781 7.140 1.00 86.75 114 ARG A O 1
ATOM 952 N N . ASP A 1 115 ? -21.452 11.982 5.832 1.00 88.88 115 ASP A N 1
ATOM 953 C CA . ASP A 1 115 ? -22.686 12.475 5.218 1.00 88.88 115 ASP A CA 1
ATOM 954 C C . ASP A 1 115 ? -23.839 12.588 6.218 1.00 88.88 115 ASP A C 1
ATOM 956 O O . ASP A 1 115 ? -24.634 13.530 6.143 1.00 88.88 115 ASP A O 1
ATOM 960 N N . ALA A 1 116 ? -23.948 11.642 7.153 1.00 86.62 116 ALA A N 1
ATOM 961 C CA . ALA A 1 116 ? -24.928 11.691 8.233 1.00 86.62 116 ALA A CA 1
ATOM 962 C C . ALA A 1 116 ? -24.665 12.882 9.168 1.00 86.62 116 ALA A C 1
ATOM 964 O O . ALA A 1 116 ? -25.583 13.653 9.449 1.00 86.62 116 ALA A O 1
ATOM 965 N N . ASN A 1 117 ? -23.408 13.100 9.571 1.00 84.00 117 ASN A N 1
ATOM 966 C CA . ASN A 1 117 ? -23.023 14.246 10.399 1.00 84.00 117 ASN A CA 1
ATOM 967 C C . ASN A 1 117 ? -23.289 15.582 9.697 1.00 84.00 117 ASN A C 1
ATOM 969 O O . ASN A 1 117 ? -23.834 16.498 10.319 1.00 84.00 117 ASN A O 1
ATOM 973 N N . ARG A 1 118 ? -22.989 15.676 8.391 1.00 85.25 118 ARG A N 1
ATOM 974 C CA . ARG A 1 118 ? -23.292 16.864 7.578 1.00 85.25 118 ARG A CA 1
ATOM 975 C C . ARG A 1 118 ? -24.793 17.151 7.544 1.00 85.25 118 ARG A C 1
ATOM 977 O O . ARG A 1 118 ? -25.193 18.292 7.752 1.00 85.25 118 ARG A O 1
ATOM 984 N N . ARG A 1 119 ? -25.620 16.126 7.308 1.00 88.25 119 ARG A N 1
ATOM 985 C CA . ARG A 1 119 ? -27.089 16.252 7.266 1.00 88.25 119 ARG A CA 1
ATOM 986 C C . ARG A 1 119 ? -27.691 16.625 8.618 1.00 88.25 119 ARG A C 1
ATOM 988 O O . ARG A 1 119 ? -28.634 17.402 8.663 1.00 88.25 119 ARG A O 1
ATOM 995 N N . ALA A 1 120 ? -27.133 16.109 9.709 1.00 85.94 120 ALA A N 1
ATOM 996 C CA . ALA A 1 120 ? -27.604 16.391 11.060 1.00 85.94 120 ALA A CA 1
ATOM 997 C C . ALA A 1 120 ? -27.144 17.758 11.608 1.00 85.94 120 ALA A C 1
ATOM 999 O O . ALA A 1 120 ? -27.452 18.078 12.754 1.00 85.94 120 ALA A O 1
ATOM 1000 N N . GLY A 1 121 ? -26.353 18.536 10.855 1.00 83.56 121 GLY A N 1
ATOM 1001 C CA . GLY A 1 121 ? -25.774 19.799 11.331 1.00 83.56 121 GLY A CA 1
ATOM 1002 C C . GLY A 1 121 ? -24.826 19.631 12.526 1.00 83.56 121 GLY A C 1
ATOM 1003 O O . GLY A 1 121 ? -24.479 20.608 13.193 1.00 83.56 121 GLY A O 1
ATOM 1004 N N . ARG A 1 122 ? -24.402 18.395 12.824 1.00 76.62 122 ARG A N 1
ATOM 1005 C CA . ARG A 1 122 ? -23.533 18.098 13.961 1.00 76.62 122 ARG A CA 1
ATOM 1006 C C . ARG A 1 122 ? -22.122 18.559 13.626 1.00 76.62 122 ARG A C 1
ATOM 1008 O O . ARG A 1 122 ? -21.529 18.118 12.645 1.00 76.62 122 ARG A O 1
ATOM 1015 N N . LYS A 1 123 ? -21.543 19.397 14.487 1.00 67.38 123 LYS A N 1
ATOM 1016 C CA . LYS A 1 123 ? -20.114 19.759 14.441 1.00 67.38 123 LYS A CA 1
ATOM 1017 C C . LYS A 1 123 ? -19.240 18.671 15.067 1.00 67.38 123 LYS A C 1
ATOM 1019 O O . LYS A 1 123 ? -18.250 18.991 15.721 1.00 67.38 123 LYS A O 1
ATOM 1024 N N . ASP A 1 124 ? -19.611 17.407 14.902 1.00 67.00 124 ASP A N 1
ATOM 1025 C CA . ASP A 1 124 ? -18.779 16.307 15.359 1.00 67.00 124 ASP A CA 1
ATOM 1026 C C . ASP A 1 124 ? -17.540 16.234 14.460 1.00 67.00 124 ASP A C 1
ATOM 1028 O O . ASP A 1 124 ? -17.552 15.734 13.330 1.00 67.00 124 ASP A O 1
ATOM 1032 N N . LYS A 1 125 ? -16.466 16.850 14.957 1.00 65.44 125 LYS A N 1
ATOM 1033 C CA . LYS A 1 125 ? -15.195 16.968 14.249 1.00 65.44 125 LYS A CA 1
ATOM 1034 C C . LYS A 1 125 ? -14.444 15.639 14.228 1.00 65.44 125 LYS A C 1
ATOM 1036 O O . LYS A 1 125 ? -13.544 15.515 13.399 1.00 65.44 125 LYS A O 1
ATOM 1041 N N . GLY A 1 126 ? -14.807 14.676 15.079 1.00 66.00 126 GLY A N 1
ATOM 1042 C CA . GLY A 1 126 ? -14.011 13.476 15.288 1.00 66.00 126 GLY A CA 1
ATOM 1043 C C . GLY A 1 126 ? -13.986 12.562 14.062 1.00 66.00 126 GLY A C 1
ATOM 1044 O O . GLY A 1 126 ? -12.951 12.252 13.459 1.00 66.00 126 GLY A O 1
ATOM 1045 N N . PHE A 1 127 ? -15.183 12.221 13.592 1.00 67.06 127 PHE A N 1
ATOM 1046 C CA . PHE A 1 127 ? -15.382 11.414 12.384 1.00 67.06 127 PHE A CA 1
ATOM 1047 C C . PHE A 1 127 ? -14.938 12.119 11.112 1.00 67.06 127 PHE A C 1
ATOM 1049 O O . PHE A 1 127 ? -14.321 11.512 10.233 1.00 67.06 127 PHE A O 1
ATOM 1056 N N . ALA A 1 128 ? -15.224 13.419 11.021 1.00 67.62 128 ALA A N 1
ATOM 1057 C CA . ALA A 1 128 ? -14.854 14.225 9.866 1.00 67.62 128 ALA A CA 1
ATOM 1058 C C . ALA A 1 128 ? -13.333 14.231 9.635 1.00 67.62 128 ALA A C 1
ATOM 1060 O O . ALA A 1 128 ? -12.886 14.332 8.494 1.00 67.62 128 ALA A O 1
ATOM 1061 N N . ARG A 1 129 ? -12.541 14.080 10.704 1.00 74.38 129 ARG A N 1
ATOM 1062 C CA . ARG A 1 129 ? -11.072 14.118 10.676 1.00 74.38 129 ARG A CA 1
ATOM 1063 C C . ARG A 1 129 ? -10.402 12.751 10.628 1.00 74.38 129 ARG A C 1
ATOM 1065 O O . ARG A 1 129 ? -9.193 12.690 10.409 1.00 74.38 129 ARG A O 1
ATOM 1072 N N . THR A 1 130 ? -11.148 11.660 10.804 1.00 84.31 130 THR A N 1
ATOM 1073 C CA . THR A 1 130 ? -10.575 10.311 10.732 1.00 84.31 130 THR A CA 1
ATOM 1074 C C . THR A 1 130 ? -10.041 10.062 9.323 1.00 84.31 130 THR A C 1
ATOM 1076 O O . THR A 1 130 ? -10.806 10.046 8.360 1.00 84.31 130 THR A O 1
ATOM 1079 N N . SER A 1 131 ? -8.725 9.890 9.193 1.00 86.69 131 SER A N 1
ATOM 1080 C CA . SER A 1 131 ? -8.062 9.678 7.905 1.00 86.69 131 SER A CA 1
ATOM 1081 C C . SER A 1 131 ? -7.771 8.200 7.665 1.00 86.69 131 SER A C 1
ATOM 1083 O O . SER A 1 131 ? -7.142 7.540 8.491 1.00 86.69 131 SER A O 1
ATOM 1085 N N . LEU A 1 132 ? -8.175 7.705 6.493 1.00 91.56 132 LEU A N 1
ATOM 1086 C CA . LEU A 1 132 ? -7.808 6.380 5.983 1.00 91.56 132 LEU A CA 1
ATOM 1087 C C . LEU A 1 132 ? -6.507 6.379 5.180 1.00 91.56 132 LEU A C 1
ATOM 1089 O O . LEU A 1 132 ? -6.060 5.319 4.746 1.00 91.56 132 LEU A O 1
ATOM 1093 N N . TRP A 1 133 ? -5.876 7.542 5.000 1.00 91.31 133 TRP A N 1
ATOM 1094 C CA . TRP A 1 133 ? -4.645 7.661 4.222 1.00 91.31 133 TRP A CA 1
ATOM 1095 C C . TRP A 1 133 ? -3.547 6.679 4.665 1.00 91.31 133 TRP A C 1
ATOM 1097 O O . TRP A 1 133 ? -2.995 5.995 3.803 1.00 91.31 133 TRP A O 1
ATOM 1107 N N . PRO A 1 134 ? -3.266 6.493 5.973 1.00 90.81 134 PRO A N 1
ATOM 1108 C CA . PRO A 1 134 ? -2.237 5.544 6.395 1.00 90.81 134 PRO A CA 1
ATOM 1109 C C . PRO A 1 134 ? -2.554 4.087 6.023 1.00 90.81 134 PRO A C 1
ATOM 1111 O O . PRO A 1 134 ? -1.638 3.324 5.728 1.00 90.81 134 PRO A O 1
ATOM 1114 N N . ALA A 1 135 ? -3.833 3.696 6.030 1.00 94.38 135 ALA A N 1
ATOM 1115 C CA . ALA A 1 135 ? -4.270 2.365 5.608 1.00 94.38 135 ALA A CA 1
ATOM 1116 C C . ALA A 1 135 ? -4.175 2.206 4.081 1.00 94.38 135 ALA A C 1
ATOM 1118 O O . ALA A 1 135 ? -3.652 1.202 3.602 1.00 94.38 135 ALA A O 1
ATOM 1119 N N . LYS A 1 136 ? -4.598 3.235 3.332 1.00 95.50 136 LYS A N 1
ATOM 1120 C CA . LYS A 1 136 ? -4.513 3.299 1.866 1.00 95.50 136 LYS A CA 1
ATOM 1121 C C . LYS A 1 136 ? -3.065 3.136 1.385 1.00 95.50 136 LYS A C 1
ATOM 1123 O O . LYS A 1 136 ? -2.787 2.268 0.564 1.00 95.50 136 LYS A O 1
ATOM 1128 N N . VAL A 1 137 ? -2.132 3.912 1.948 1.00 92.25 137 VAL A N 1
ATOM 1129 C CA . VAL A 1 137 ? -0.694 3.836 1.621 1.00 92.25 137 VAL A CA 1
ATOM 1130 C C . VAL A 1 137 ? -0.106 2.475 1.988 1.00 92.25 137 VAL A C 1
ATOM 1132 O O . VAL A 1 137 ? 0.691 1.926 1.232 1.00 92.25 137 VAL A O 1
ATOM 1135 N N . LEU A 1 138 ? -0.500 1.905 3.132 1.00 94.62 138 LEU A N 1
ATOM 1136 C CA . LEU A 1 138 ? -0.041 0.579 3.542 1.00 94.62 138 LEU A CA 1
ATOM 1137 C C . LEU A 1 138 ? -0.470 -0.505 2.542 1.00 94.62 138 LEU A C 1
ATOM 1139 O O . LEU A 1 138 ? 0.368 -1.313 2.145 1.00 94.62 138 LEU A O 1
ATOM 1143 N N . LEU A 1 139 ? -1.731 -0.488 2.099 1.00 96.19 139 LEU A N 1
ATOM 1144 C CA . LEU A 1 139 ? -2.230 -1.399 1.065 1.00 96.19 139 LEU A CA 1
ATOM 1145 C C . LEU A 1 139 ? -1.526 -1.189 -0.269 1.00 96.19 139 LEU A C 1
ATOM 1147 O O . LEU A 1 139 ? -1.051 -2.157 -0.854 1.00 96.19 139 LEU A O 1
ATOM 1151 N N . ALA A 1 140 ? -1.409 0.062 -0.719 1.00 95.19 140 ALA A N 1
ATOM 1152 C CA . ALA A 1 140 ? -0.728 0.390 -1.965 1.00 95.19 140 ALA A CA 1
ATOM 1153 C C . ALA A 1 140 ? 0.707 -0.161 -1.975 1.00 95.19 140 ALA A C 1
ATOM 1155 O O . ALA A 1 140 ? 1.099 -0.863 -2.903 1.00 95.19 140 ALA A O 1
ATOM 1156 N N . ASN A 1 141 ? 1.456 0.067 -0.894 1.00 91.75 141 ASN A N 1
ATOM 1157 C CA . ASN A 1 141 ? 2.817 -0.440 -0.749 1.00 91.75 141 ASN A CA 1
ATOM 1158 C C . ASN A 1 141 ? 2.876 -1.969 -0.706 1.00 91.75 141 ASN A C 1
ATOM 1160 O O . ASN A 1 141 ? 3.810 -2.553 -1.246 1.00 91.75 141 ASN A O 1
ATOM 1164 N N . ALA A 1 142 ? 1.915 -2.625 -0.050 1.00 93.69 142 ALA A N 1
ATOM 1165 C CA . ALA A 1 142 ? 1.859 -4.080 0.014 1.00 93.69 142 ALA A CA 1
ATOM 1166 C C . ALA A 1 142 ? 1.582 -4.695 -1.367 1.00 93.69 142 ALA A C 1
ATOM 1168 O O . ALA A 1 142 ? 2.270 -5.638 -1.760 1.00 93.69 142 ALA A O 1
ATOM 1169 N N . LEU A 1 143 ? 0.634 -4.138 -2.120 1.00 95.12 143 LEU A N 1
ATOM 1170 C CA . LEU A 1 143 ? 0.251 -4.602 -3.455 1.00 95.12 143 LEU A CA 1
ATOM 1171 C C . LEU A 1 143 ? 1.350 -4.347 -4.498 1.00 95.12 143 LEU A C 1
ATOM 1173 O O . LEU A 1 143 ? 1.709 -5.259 -5.238 1.00 95.12 143 LEU A O 1
ATOM 1177 N N . ALA A 1 144 ? 1.995 -3.177 -4.459 1.00 93.00 144 ALA A N 1
ATOM 1178 C CA . ALA A 1 144 ? 3.116 -2.795 -5.330 1.00 93.00 144 ALA A CA 1
ATOM 1179 C C . ALA A 1 144 ? 4.351 -3.726 -5.248 1.00 93.00 144 ALA A C 1
ATOM 1181 O O . ALA A 1 144 ? 5.266 -3.674 -6.081 1.00 93.00 144 ALA A O 1
ATOM 1182 N N . THR A 1 145 ? 4.409 -4.604 -4.241 1.00 89.44 145 THR A N 1
ATOM 1183 C CA . THR A 1 145 ? 5.466 -5.620 -4.139 1.00 89.44 145 THR A CA 1
ATOM 1184 C C . THR A 1 145 ? 5.306 -6.793 -5.108 1.00 89.44 145 THR A C 1
ATOM 1186 O O . THR A 1 145 ? 6.245 -7.576 -5.224 1.00 89.44 145 THR A O 1
ATOM 1189 N N . GLY A 1 146 ? 4.137 -6.967 -5.734 1.00 89.12 146 GLY A N 1
ATOM 1190 C CA . GLY A 1 146 ? 3.827 -8.133 -6.573 1.00 89.12 146 GLY A CA 1
ATOM 1191 C C . GLY A 1 146 ? 3.612 -9.438 -5.801 1.00 89.12 146 GLY A C 1
ATOM 1192 O O . GLY A 1 146 ? 3.538 -10.517 -6.378 1.00 89.12 146 GLY A O 1
ATOM 1193 N N . ARG A 1 147 ? 3.507 -9.370 -4.467 1.00 90.62 147 ARG A N 1
ATOM 1194 C CA . ARG A 1 147 ? 3.302 -10.543 -3.596 1.00 90.62 147 ARG A CA 1
ATOM 1195 C C . ARG A 1 147 ? 1.876 -11.097 -3.623 1.00 90.62 147 ARG A C 1
ATOM 1197 O O . ARG A 1 147 ? 1.663 -12.178 -3.075 1.00 90.62 147 ARG A O 1
ATOM 1204 N N . TYR A 1 148 ? 0.933 -10.363 -4.212 1.00 94.25 148 TYR A N 1
ATOM 1205 C CA . TYR A 1 148 ? -0.492 -10.694 -4.208 1.00 94.25 148 TYR A CA 1
ATOM 1206 C C . TYR A 1 148 ? -1.090 -10.729 -5.629 1.00 94.25 148 TYR A C 1
ATOM 1208 O O . TYR A 1 148 ? -2.029 -9.978 -5.914 1.00 94.25 148 TYR A O 1
ATOM 1216 N N . PRO A 1 149 ? -0.540 -11.558 -6.539 1.00 94.38 149 PRO A N 1
ATOM 1217 C CA . PRO A 1 149 ? -0.907 -11.544 -7.957 1.00 94.38 149 PRO A CA 1
ATOM 1218 C C . PRO A 1 149 ? -2.344 -12.009 -8.233 1.00 94.38 149 PRO A C 1
ATOM 1220 O O . PRO A 1 149 ? -2.874 -11.717 -9.297 1.00 94.38 149 PRO A O 1
ATOM 1223 N N . GLU A 1 150 ? -2.989 -12.711 -7.295 1.00 95.62 150 GLU A N 1
ATOM 1224 C CA . GLU A 1 150 ? -4.371 -13.192 -7.450 1.00 95.62 150 GLU A CA 1
ATOM 1225 C C . GLU A 1 150 ? -5.410 -12.290 -6.770 1.00 95.62 150 GLU A C 1
ATOM 1227 O O . GLU A 1 150 ? -6.562 -12.687 -6.607 1.00 95.62 150 GLU A O 1
ATOM 1232 N N . THR A 1 151 ? -5.021 -11.089 -6.335 1.00 96.94 151 THR A N 1
ATOM 1233 C CA . THR A 1 151 ? -5.975 -10.129 -5.762 1.00 96.94 151 THR A CA 1
ATOM 1234 C C . THR A 1 151 ? -7.070 -9.805 -6.781 1.00 96.94 151 THR A C 1
ATOM 1236 O O . THR A 1 151 ? -6.799 -9.633 -7.970 1.00 96.94 151 THR A O 1
ATOM 1239 N N . ASN A 1 152 ? -8.313 -9.687 -6.326 1.00 97.62 152 ASN A N 1
ATOM 1240 C CA . ASN A 1 152 ? -9.459 -9.329 -7.143 1.00 97.62 152 ASN A CA 1
ATOM 1241 C C . ASN A 1 152 ? -9.207 -8.008 -7.891 1.00 97.62 152 ASN A C 1
ATOM 1243 O O . ASN A 1 152 ? -9.003 -6.951 -7.286 1.00 97.62 152 ASN A O 1
ATOM 1247 N N . ALA A 1 153 ? -9.260 -8.073 -9.222 1.00 98.00 153 ALA A N 1
ATOM 1248 C CA . ALA A 1 153 ? -8.928 -6.950 -10.091 1.00 98.00 153 ALA A CA 1
ATOM 1249 C C . ALA A 1 153 ? -9.870 -5.748 -9.933 1.00 98.00 153 ALA A C 1
ATOM 1251 O O . ALA A 1 153 ? -9.428 -4.610 -10.060 1.00 98.00 153 ALA A O 1
ATOM 1252 N N . GLU A 1 154 ? -11.149 -5.965 -9.622 1.00 98.12 154 GLU A N 1
ATOM 1253 C CA . GLU A 1 154 ? -12.111 -4.874 -9.448 1.00 98.12 154 GLU A CA 1
ATOM 1254 C C . GLU A 1 154 ? -11.820 -4.080 -8.169 1.00 98.12 154 GLU A C 1
ATOM 1256 O O . GLU A 1 154 ? -11.681 -2.853 -8.211 1.00 98.12 154 GLU A O 1
ATOM 1261 N N . SER A 1 155 ? -11.658 -4.769 -7.036 1.00 97.62 155 SER A N 1
ATOM 1262 C CA . SER A 1 155 ? -11.275 -4.136 -5.771 1.00 97.62 155 SER A CA 1
ATOM 1263 C C . SER A 1 155 ? -9.914 -3.441 -5.888 1.00 97.62 155 SER A C 1
ATOM 1265 O O . SER A 1 155 ? -9.745 -2.325 -5.385 1.00 97.62 155 SER A O 1
ATOM 1267 N N . TYR A 1 156 ? -8.963 -4.047 -6.608 1.00 97.94 156 TYR A N 1
ATOM 1268 C CA . TYR A 1 156 ? -7.656 -3.449 -6.891 1.00 97.94 156 TYR A CA 1
ATOM 1269 C C . TYR A 1 156 ? -7.797 -2.150 -7.694 1.00 97.94 156 TYR A C 1
ATOM 1271 O O . TYR A 1 156 ? -7.274 -1.105 -7.298 1.00 97.94 156 TYR A O 1
ATOM 1279 N N . GLN A 1 157 ? -8.565 -2.178 -8.786 1.00 97.81 157 GLN A N 1
ATOM 1280 C CA . GLN A 1 157 ? -8.812 -1.019 -9.641 1.00 97.81 157 GLN A CA 1
ATOM 1281 C C . GLN A 1 157 ? -9.497 0.124 -8.880 1.00 97.81 157 GLN A C 1
ATOM 1283 O O . GLN A 1 157 ? -9.214 1.298 -9.137 1.00 97.81 157 GLN A O 1
ATOM 1288 N N . ARG A 1 158 ? -10.382 -0.188 -7.924 1.00 97.62 158 ARG A N 1
ATOM 1289 C CA . ARG A 1 158 ? -11.007 0.819 -7.052 1.00 97.62 158 ARG A CA 1
ATOM 1290 C C . ARG A 1 158 ? -9.977 1.525 -6.173 1.00 97.62 158 ARG A C 1
ATOM 1292 O O . ARG A 1 158 ? -9.994 2.754 -6.115 1.00 97.62 158 ARG A O 1
ATOM 1299 N N . LEU A 1 159 ? -9.065 0.784 -5.536 1.00 97.00 159 LEU A N 1
ATOM 1300 C CA . LEU A 1 159 ? -7.9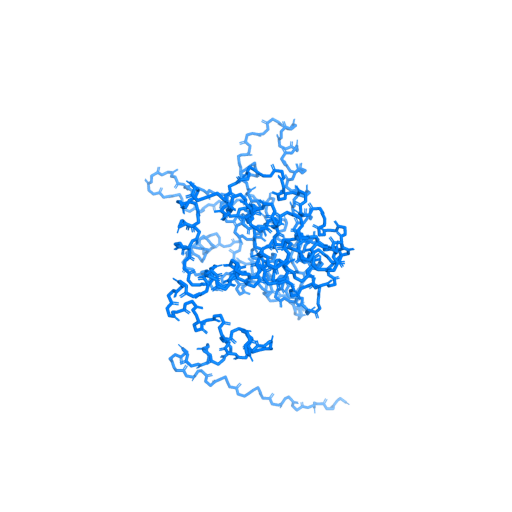65 1.382 -4.769 1.00 97.00 159 LEU A CA 1
ATOM 1301 C C . LEU A 1 159 ? -7.057 2.230 -5.665 1.00 97.00 159 LEU A C 1
ATOM 1303 O O . LEU A 1 159 ? -6.700 3.345 -5.286 1.00 97.00 159 LEU A O 1
ATOM 1307 N N . LEU A 1 160 ? -6.719 1.733 -6.857 1.00 96.44 160 LEU A N 1
ATOM 1308 C CA . LEU A 1 160 ? -5.881 2.453 -7.813 1.00 96.44 160 LEU A CA 1
ATOM 1309 C C . LEU A 1 160 ? -6.491 3.813 -8.180 1.00 96.44 160 LEU A C 1
ATOM 1311 O O . LEU A 1 160 ? -5.829 4.834 -8.012 1.00 96.44 160 LEU A O 1
ATOM 1315 N N . ARG A 1 161 ? -7.781 3.856 -8.541 1.00 95.81 161 ARG A N 1
ATOM 1316 C CA . ARG A 1 161 ? -8.495 5.119 -8.818 1.00 95.81 161 ARG A CA 1
ATOM 1317 C C . ARG A 1 161 ? -8.465 6.073 -7.623 1.00 95.81 161 ARG A C 1
ATOM 1319 O O . ARG A 1 161 ? -8.232 7.265 -7.792 1.00 95.81 161 ARG A O 1
ATOM 1326 N N . GLN A 1 162 ? -8.654 5.555 -6.407 1.00 93.94 162 GLN A N 1
ATOM 1327 C CA . GLN A 1 162 ? -8.569 6.363 -5.186 1.00 93.94 162 GLN A CA 1
ATOM 1328 C C . GLN A 1 162 ? -7.165 6.918 -4.915 1.00 93.94 162 GLN A C 1
ATOM 1330 O O . GLN A 1 162 ? -7.047 7.902 -4.185 1.00 93.94 162 GLN A O 1
ATOM 1335 N N . MET A 1 163 ? -6.107 6.273 -5.409 1.00 93.50 163 MET A N 1
ATOM 1336 C CA . MET A 1 163 ? -4.733 6.773 -5.317 1.00 93.50 163 MET A CA 1
ATOM 1337 C C . MET A 1 163 ? -4.450 7.829 -6.394 1.00 93.50 163 MET A C 1
ATOM 1339 O O . MET A 1 163 ? -3.723 8.783 -6.137 1.00 93.50 163 MET A O 1
ATOM 1343 N N . GLU A 1 164 ? -5.051 7.701 -7.578 1.00 91.69 164 GLU A N 1
ATOM 1344 C CA . GLU A 1 164 ? -4.887 8.651 -8.686 1.00 91.69 164 GLU A CA 1
ATOM 1345 C C . GLU A 1 164 ? -5.540 10.010 -8.441 1.00 91.69 164 GLU A C 1
ATOM 1347 O O . GLU A 1 164 ? -5.022 11.028 -8.904 1.00 91.69 164 GLU A O 1
ATOM 1352 N N . THR A 1 165 ? -6.670 10.029 -7.728 1.00 88.56 165 THR A N 1
ATOM 1353 C CA . THR A 1 165 ? -7.404 11.260 -7.397 1.00 88.56 165 THR A CA 1
ATOM 1354 C C . THR A 1 165 ? -6.688 12.134 -6.369 1.00 88.56 165 THR A C 1
ATOM 1356 O O . THR A 1 165 ? -7.031 13.303 -6.197 1.00 88.56 165 THR A O 1
ATOM 1359 N N . GLU A 1 166 ? -5.708 11.583 -5.658 1.00 83.25 166 GLU A N 1
ATOM 1360 C CA . GLU A 1 166 ? -4.953 12.308 -4.641 1.00 83.25 166 GLU A CA 1
ATOM 1361 C C . GLU A 1 166 ? -3.912 13.205 -5.319 1.00 83.25 166 GLU A C 1
ATOM 1363 O O . GLU A 1 166 ? -3.312 12.833 -6.332 1.00 83.25 166 GLU A O 1
ATOM 1368 N N . LYS A 1 167 ? -3.682 14.414 -4.782 1.00 70.31 167 LYS A N 1
ATOM 1369 C CA . LYS A 1 167 ? -2.696 15.347 -5.358 1.00 70.31 167 LYS A CA 1
ATOM 1370 C C . LYS A 1 167 ? -1.345 14.637 -5.489 1.00 70.31 167 LYS A C 1
ATOM 1372 O O . LYS A 1 167 ? -0.722 14.312 -4.480 1.00 70.31 167 LYS A O 1
ATOM 1377 N N . LYS A 1 168 ? -0.897 14.438 -6.733 1.00 63.28 168 LYS A N 1
ATOM 1378 C CA . LYS A 1 168 ? 0.327 13.710 -7.099 1.00 63.28 168 LYS A CA 1
ATOM 1379 C C . LYS A 1 168 ? 1.576 14.420 -6.558 1.00 63.28 168 LYS A C 1
ATOM 1381 O O . LYS A 1 168 ? 2.212 15.196 -7.265 1.00 63.28 168 LYS A O 1
ATOM 1386 N N . LYS A 1 169 ? 1.926 14.170 -5.294 1.00 65.75 169 LYS A N 1
ATOM 1387 C CA . LYS A 1 169 ? 3.290 14.364 -4.776 1.00 65.75 169 LYS A CA 1
ATOM 1388 C C . LYS A 1 169 ? 4.151 13.171 -5.215 1.00 65.75 169 LYS A C 1
ATOM 1390 O O . LYS A 1 169 ? 3.603 12.093 -5.445 1.00 65.75 169 LYS A O 1
ATOM 1395 N N . GLY A 1 170 ? 5.469 13.363 -5.335 1.00 67.06 170 GLY A N 1
ATOM 1396 C CA . GLY A 1 170 ? 6.405 12.390 -5.930 1.00 67.06 170 GLY A CA 1
ATOM 1397 C C . GLY A 1 170 ? 6.192 10.939 -5.475 1.00 67.06 170 GLY A C 1
ATOM 1398 O O . GLY A 1 170 ? 5.925 10.071 -6.305 1.00 67.06 170 GLY A O 1
ATOM 1399 N N . ASP A 1 171 ? 6.167 10.692 -4.162 1.00 71.38 171 ASP A N 1
ATOM 1400 C CA . ASP A 1 171 ? 5.986 9.345 -3.588 1.00 71.38 171 ASP A CA 1
ATOM 1401 C C . ASP A 1 171 ? 4.665 8.672 -3.992 1.00 71.38 171 ASP A C 1
ATOM 1403 O O . ASP A 1 171 ? 4.596 7.459 -4.209 1.00 71.38 171 ASP A O 1
ATOM 1407 N N . THR A 1 172 ? 3.593 9.459 -4.123 1.00 81.56 172 THR A N 1
ATOM 1408 C CA . THR A 1 172 ? 2.283 8.951 -4.550 1.00 81.56 172 THR A CA 1
ATOM 1409 C C . THR A 1 172 ? 2.309 8.562 -6.024 1.00 81.56 172 THR A C 1
ATOM 1411 O O . THR A 1 172 ? 1.751 7.530 -6.385 1.00 81.56 172 THR A O 1
ATOM 1414 N N . ALA A 1 173 ? 3.000 9.332 -6.870 1.00 87.38 173 ALA A N 1
ATOM 1415 C CA . ALA A 1 173 ? 3.121 9.027 -8.293 1.00 87.38 173 ALA A CA 1
ATOM 1416 C C . ALA A 1 173 ? 3.902 7.726 -8.538 1.00 87.38 173 ALA A C 1
ATOM 1418 O O . ALA A 1 173 ? 3.468 6.905 -9.346 1.00 87.38 173 ALA A O 1
ATOM 1419 N N . LEU A 1 174 ? 4.990 7.493 -7.792 1.00 88.31 174 LEU A N 1
ATOM 1420 C CA . LEU A 1 174 ? 5.719 6.224 -7.855 1.00 88.31 174 LEU A CA 1
ATOM 1421 C C . LEU A 1 174 ? 4.860 5.048 -7.386 1.00 88.31 174 LEU A C 1
ATOM 1423 O O . LEU A 1 174 ? 4.811 4.022 -8.061 1.00 88.31 174 LEU A O 1
ATOM 1427 N N . SER A 1 175 ? 4.156 5.206 -6.264 1.00 90.12 175 SER A N 1
ATOM 1428 C CA . SER A 1 175 ? 3.273 4.160 -5.734 1.00 90.12 175 SER A CA 1
ATOM 1429 C C . SER A 1 175 ? 2.180 3.787 -6.741 1.00 90.12 175 SER A C 1
ATOM 1431 O O . SER A 1 175 ? 1.956 2.609 -6.998 1.00 90.12 175 SER A O 1
ATOM 1433 N N . VAL A 1 176 ? 1.541 4.781 -7.370 1.00 94.00 176 VAL A N 1
ATOM 1434 C CA . VAL A 1 176 ? 0.542 4.566 -8.431 1.00 94.00 176 VAL A CA 1
ATOM 1435 C C . VAL A 1 176 ? 1.155 3.827 -9.618 1.00 94.00 176 VAL A C 1
ATOM 1437 O O . VAL A 1 176 ? 0.597 2.832 -10.069 1.00 94.00 176 VAL A O 1
ATOM 1440 N N . ALA A 1 177 ? 2.321 4.258 -10.102 1.00 95.06 177 ALA A N 1
ATOM 1441 C CA . ALA A 1 177 ? 2.991 3.600 -11.218 1.00 95.06 177 ALA A CA 1
ATOM 1442 C C . ALA A 1 177 ? 3.355 2.135 -10.916 1.00 95.06 177 ALA A C 1
ATOM 1444 O O . ALA A 1 177 ? 3.210 1.274 -11.779 1.00 95.06 177 ALA A O 1
ATOM 1445 N N . GLN A 1 178 ? 3.785 1.831 -9.688 1.00 95.12 178 GLN A N 1
ATOM 1446 C CA . GLN A 1 178 ? 4.039 0.453 -9.262 1.00 95.12 178 GLN A CA 1
ATOM 1447 C C . GLN A 1 178 ? 2.754 -0.376 -9.183 1.00 95.12 178 GLN A C 1
ATOM 1449 O O . GLN A 1 178 ? 2.764 -1.541 -9.568 1.00 95.12 178 GLN A O 1
ATOM 1454 N N . LEU A 1 179 ? 1.642 0.212 -8.735 1.00 96.75 179 LEU A N 1
ATOM 1455 C CA . LEU A 1 179 ? 0.354 -0.481 -8.729 1.00 96.75 179 LEU A CA 1
ATOM 1456 C C . LEU A 1 179 ? -0.116 -0.854 -10.140 1.00 96.75 179 LEU A C 1
ATOM 1458 O O . LEU A 1 179 ? -0.707 -1.917 -10.300 1.00 96.75 179 LEU A O 1
ATOM 1462 N N . TYR A 1 180 ? 0.153 -0.022 -11.148 1.00 97.81 180 TYR A N 1
ATOM 1463 C CA . TYR A 1 180 ? -0.145 -0.356 -12.544 1.00 97.81 180 TYR A CA 1
ATOM 1464 C C . TYR A 1 180 ? 0.680 -1.542 -13.052 1.00 97.81 180 TYR A C 1
ATOM 1466 O O . TYR A 1 180 ? 0.126 -2.437 -13.683 1.00 97.81 180 TYR A O 1
ATOM 1474 N N . ILE A 1 181 ? 1.976 -1.596 -12.727 1.00 97.38 181 ILE A N 1
ATOM 1475 C CA . ILE A 1 181 ? 2.845 -2.732 -13.081 1.00 97.38 181 ILE A CA 1
ATOM 1476 C C . ILE A 1 181 ? 2.314 -4.037 -12.476 1.00 97.38 181 ILE A C 1
ATOM 1478 O O . ILE A 1 181 ? 2.317 -5.068 -13.141 1.00 97.38 181 ILE A O 1
ATOM 1482 N N . GLU A 1 182 ? 1.854 -3.986 -11.225 1.00 96.38 182 GLU A N 1
ATOM 1483 C CA . GLU A 1 182 ? 1.387 -5.155 -10.468 1.00 96.38 182 GLU A CA 1
ATOM 1484 C C . GLU A 1 182 ? -0.116 -5.430 -10.607 1.00 96.38 182 GLU A C 1
ATOM 1486 O O . GLU A 1 182 ? -0.667 -6.241 -9.861 1.00 96.38 182 GLU A O 1
ATOM 1491 N N . HIS A 1 183 ? -0.810 -4.757 -11.530 1.00 97.69 183 HIS A N 1
ATOM 1492 C CA . HIS A 1 183 ? -2.250 -4.930 -11.671 1.00 97.69 183 HIS A CA 1
ATOM 1493 C C . HIS A 1 183 ? -2.586 -6.377 -12.098 1.00 97.69 183 HIS A C 1
ATOM 1495 O O . HIS A 1 183 ? -2.119 -6.825 -13.148 1.00 97.69 183 HIS A O 1
ATOM 1501 N N . PRO A 1 184 ? -3.445 -7.104 -11.357 1.00 96.56 184 PRO A N 1
ATOM 1502 C CA . PRO A 1 184 ? -3.607 -8.557 -11.499 1.00 96.56 184 PRO A CA 1
ATOM 1503 C C . PRO A 1 184 ? -4.196 -8.999 -12.849 1.00 96.56 184 PRO A C 1
ATOM 1505 O O . PRO A 1 184 ? -3.896 -10.087 -13.329 1.00 96.56 184 PRO A O 1
ATOM 1508 N N . ALA A 1 185 ? -5.019 -8.158 -13.485 1.00 97.31 185 ALA A N 1
ATOM 1509 C CA . ALA A 1 185 ? -5.673 -8.478 -14.762 1.00 97.31 185 ALA A CA 1
ATOM 1510 C C . ALA A 1 185 ? -5.202 -7.624 -15.952 1.00 97.31 185 ALA A C 1
ATOM 1512 O O . ALA A 1 185 ? -5.555 -7.909 -17.091 1.00 97.31 185 ALA A O 1
ATOM 1513 N N . ALA A 1 186 ? -4.461 -6.548 -15.696 1.00 97.06 186 ALA A N 1
ATOM 1514 C CA . ALA A 1 186 ? -4.154 -5.533 -16.707 1.00 97.06 186 ALA A CA 1
ATOM 1515 C C . ALA A 1 186 ? -2.851 -4.796 -16.359 1.00 97.06 186 ALA A C 1
ATOM 1517 O O . ALA A 1 186 ? -2.880 -3.586 -16.130 1.00 97.06 186 ALA A O 1
ATOM 1518 N N . PRO A 1 187 ? -1.726 -5.522 -16.231 1.00 97.50 187 PRO A N 1
ATOM 1519 C CA . PRO A 1 187 ? -0.459 -4.907 -15.877 1.00 97.50 187 PRO A CA 1
ATOM 1520 C C . PRO A 1 187 ? -0.021 -3.925 -16.969 1.00 97.50 187 PRO A C 1
ATOM 1522 O O . PRO A 1 187 ? -0.007 -4.264 -18.156 1.00 97.50 187 PRO A O 1
ATOM 1525 N N . ASP A 1 188 ? 0.357 -2.712 -16.567 1.00 97.88 188 ASP A N 1
ATOM 1526 C CA . ASP A 1 188 ? 0.766 -1.650 -17.483 1.00 97.88 188 ASP A CA 1
ATOM 1527 C C . ASP A 1 188 ? 2.029 -0.922 -17.007 1.00 97.88 188 ASP A C 1
ATOM 1529 O O . ASP A 1 188 ? 2.118 -0.427 -15.883 1.00 97.88 188 ASP A O 1
ATOM 1533 N N . ALA A 1 189 ? 3.022 -0.829 -17.892 1.00 97.75 189 ALA A N 1
ATOM 1534 C CA . ALA A 1 189 ? 4.244 -0.074 -17.648 1.00 97.75 189 ALA A CA 1
ATOM 1535 C C . ALA A 1 189 ? 4.152 1.402 -18.058 1.00 97.75 189 ALA A C 1
ATOM 1537 O O . ALA A 1 189 ? 5.042 2.173 -17.693 1.00 97.75 189 ALA A O 1
ATOM 1538 N N . GLY A 1 190 ? 3.115 1.820 -18.792 1.00 97.25 190 GLY A N 1
ATOM 1539 C CA . GLY A 1 190 ? 2.955 3.186 -19.299 1.00 97.25 190 GLY A CA 1
ATOM 1540 C C . GLY A 1 190 ? 3.119 4.278 -18.230 1.00 97.25 190 GLY A C 1
ATOM 1541 O O . GLY A 1 190 ? 3.922 5.201 -18.428 1.00 97.25 190 GLY A O 1
ATOM 1542 N N . PRO A 1 191 ? 2.441 4.174 -17.072 1.00 95.94 191 PRO A N 1
ATOM 1543 C CA . PRO A 1 191 ? 2.590 5.128 -15.976 1.00 95.94 191 PRO A CA 1
ATOM 1544 C C . PRO A 1 191 ? 4.009 5.189 -15.402 1.00 95.94 191 PRO A C 1
ATOM 1546 O O . PRO A 1 191 ? 4.514 6.284 -15.158 1.00 95.94 191 PRO A O 1
ATOM 1549 N N . MET A 1 192 ? 4.683 4.044 -15.237 1.00 95.38 192 MET A N 1
ATOM 1550 C CA . MET A 1 192 ? 6.074 4.011 -14.766 1.00 95.38 192 MET A CA 1
ATOM 1551 C C . MET A 1 192 ? 7.030 4.605 -15.794 1.00 95.38 192 MET A C 1
ATOM 1553 O O . MET A 1 192 ? 7.865 5.427 -15.442 1.00 95.38 192 MET A O 1
ATOM 1557 N N . TRP A 1 193 ? 6.887 4.242 -17.066 1.00 95.88 193 TRP A N 1
ATOM 1558 C CA . TRP A 1 193 ? 7.672 4.825 -18.151 1.00 95.88 193 TRP A CA 1
ATOM 1559 C C . TRP A 1 193 ? 7.565 6.352 -18.168 1.00 95.88 193 TRP A C 1
ATOM 1561 O O . TRP A 1 193 ? 8.580 7.043 -18.182 1.00 95.88 193 TRP A O 1
ATOM 1571 N N . SER A 1 194 ? 6.340 6.878 -18.106 1.00 93.38 194 SER A N 1
ATOM 1572 C CA . SER A 1 194 ? 6.088 8.324 -18.113 1.00 93.38 194 SER A CA 1
ATOM 1573 C C . SER A 1 194 ? 6.719 9.015 -16.902 1.00 93.38 194 SER A C 1
ATOM 1575 O O . SER A 1 194 ? 7.257 10.116 -17.017 1.00 93.38 194 SER A O 1
ATOM 1577 N N . LEU A 1 195 ? 6.676 8.357 -15.740 1.00 90.88 195 LEU A N 1
ATOM 1578 C CA . LEU A 1 195 ? 7.316 8.830 -14.517 1.00 90.88 195 LEU A CA 1
ATOM 1579 C C . LEU A 1 195 ? 8.842 8.885 -14.667 1.00 90.88 195 LEU A C 1
ATOM 1581 O O . LEU A 1 195 ? 9.447 9.908 -14.358 1.00 90.88 195 LEU A O 1
ATOM 1585 N N . LEU A 1 196 ? 9.454 7.809 -15.169 1.00 90.75 196 LEU A N 1
ATOM 1586 C CA . LEU A 1 196 ? 10.898 7.726 -15.379 1.00 90.75 196 LEU A CA 1
ATOM 1587 C C . LEU A 1 196 ? 11.361 8.750 -16.416 1.00 90.75 196 LEU A C 1
ATOM 1589 O O . LEU A 1 196 ? 12.306 9.475 -16.151 1.00 90.75 196 LEU A O 1
ATOM 1593 N N . GLN A 1 197 ? 10.671 8.886 -17.549 1.00 91.19 197 GLN A N 1
ATOM 1594 C CA . GLN A 1 197 ? 10.989 9.901 -18.558 1.00 91.19 197 GLN A CA 1
ATOM 1595 C C . GLN A 1 197 ? 10.960 11.316 -17.983 1.00 91.19 197 GLN A C 1
ATOM 1597 O O . GLN A 1 197 ? 11.862 12.106 -18.239 1.00 91.19 197 GLN A O 1
ATOM 1602 N N . ARG A 1 198 ? 9.963 11.625 -17.148 1.00 86.38 198 ARG A N 1
ATOM 1603 C CA . ARG A 1 198 ? 9.866 12.935 -16.505 1.00 86.38 198 ARG A CA 1
ATOM 1604 C C . ARG A 1 198 ? 11.052 13.231 -15.581 1.00 86.38 198 ARG A C 1
ATOM 1606 O O . ARG A 1 198 ? 11.540 14.352 -15.599 1.00 86.38 198 ARG A O 1
ATOM 1613 N N . TYR A 1 199 ? 11.481 12.260 -14.772 1.00 82.81 199 TYR A N 1
ATOM 1614 C CA . TYR A 1 199 ? 12.522 12.473 -13.756 1.00 82.81 199 TYR A CA 1
ATOM 1615 C C . TYR A 1 199 ? 13.952 12.206 -14.236 1.00 82.81 199 TYR A C 1
ATOM 1617 O O . TYR A 1 199 ? 14.890 12.742 -13.658 1.00 82.81 199 TYR A O 1
ATOM 1625 N N . LEU A 1 200 ? 14.123 11.355 -15.247 1.00 82.75 200 LEU A N 1
ATOM 1626 C CA . LEU A 1 200 ? 15.423 10.861 -15.714 1.00 82.75 200 LEU A CA 1
ATOM 1627 C C . LEU A 1 200 ? 15.715 11.241 -17.166 1.00 82.75 200 LEU A C 1
ATOM 1629 O O . LEU A 1 200 ? 16.875 11.270 -17.563 1.00 82.75 200 LEU A O 1
ATOM 1633 N N . GLY A 1 201 ? 14.685 11.527 -17.967 1.00 75.88 201 GLY A N 1
ATOM 1634 C CA . GLY A 1 201 ? 14.851 11.962 -19.355 1.00 75.88 201 GLY A CA 1
ATOM 1635 C C . GLY A 1 201 ? 15.297 13.420 -19.478 1.00 75.88 201 GLY A C 1
ATOM 1636 O O . GLY A 1 201 ? 15.972 13.773 -20.442 1.00 75.88 201 GLY A O 1
ATOM 1637 N N . ASP A 1 202 ? 14.972 14.255 -18.488 1.00 74.88 202 ASP A N 1
ATOM 1638 C CA . ASP A 1 202 ? 15.368 15.661 -18.439 1.00 74.88 202 ASP A CA 1
ATOM 1639 C C . ASP A 1 202 ? 16.386 15.902 -17.315 1.00 74.88 202 ASP A C 1
ATOM 1641 O O . ASP A 1 202 ? 16.055 15.902 -16.127 1.00 74.88 202 ASP A O 1
ATOM 1645 N N . LYS A 1 203 ? 17.645 16.148 -17.702 1.00 62.97 203 LYS A N 1
ATOM 1646 C CA . LYS A 1 203 ? 18.763 16.431 -16.783 1.00 62.97 203 LYS A CA 1
ATOM 1647 C C . LYS A 1 203 ? 18.568 17.710 -15.959 1.00 62.97 203 LYS A C 1
ATOM 1649 O O . LYS A 1 203 ? 19.354 17.965 -15.056 1.00 62.97 203 LYS A O 1
ATOM 1654 N N . THR A 1 204 ? 17.549 18.520 -16.240 1.00 57.06 204 THR A N 1
ATOM 1655 C CA . THR A 1 204 ? 17.209 19.680 -15.405 1.00 57.06 204 THR A CA 1
ATOM 1656 C C . THR A 1 204 ? 16.395 19.312 -14.158 1.00 57.06 204 THR A C 1
ATOM 1658 O O . THR A 1 204 ? 16.320 20.115 -13.233 1.00 57.06 204 THR A O 1
ATOM 1661 N N . GLN A 1 205 ? 15.845 18.090 -14.068 1.00 57.31 205 GLN A N 1
ATOM 1662 C CA . GLN A 1 205 ? 15.073 17.605 -12.906 1.00 57.31 205 GLN A CA 1
ATOM 1663 C C . GLN A 1 205 ? 15.889 16.737 -11.930 1.00 57.31 205 GLN A C 1
ATOM 1665 O O . GLN A 1 205 ? 15.323 15.960 -11.156 1.00 57.31 205 GLN A O 1
ATOM 1670 N N . VAL A 1 206 ? 17.216 16.898 -11.929 1.00 55.94 206 VAL A N 1
ATOM 1671 C CA . VAL A 1 206 ? 18.161 16.155 -11.074 1.00 55.94 206 VAL A CA 1
ATOM 1672 C C . VAL A 1 206 ? 17.802 16.251 -9.587 1.00 55.94 206 VAL A C 1
ATOM 1674 O O . VAL A 1 206 ? 17.844 15.236 -8.902 1.00 55.94 206 VAL A O 1
ATOM 1677 N N . GLU A 1 207 ? 17.313 17.397 -9.103 1.00 59.09 207 GLU A N 1
ATOM 1678 C CA . GLU A 1 207 ? 16.925 17.576 -7.692 1.00 59.09 207 GLU A CA 1
ATOM 1679 C C . GLU A 1 207 ? 15.814 16.615 -7.229 1.00 59.09 207 GLU A C 1
ATOM 1681 O O . GLU A 1 207 ? 15.813 16.150 -6.088 1.00 59.09 207 GLU A O 1
ATOM 1686 N N . ALA A 1 208 ? 14.856 16.283 -8.101 1.00 59.69 208 ALA A N 1
ATOM 1687 C CA . ALA A 1 208 ? 13.758 15.382 -7.752 1.00 59.69 208 ALA A CA 1
ATOM 1688 C C . ALA A 1 208 ? 14.227 13.922 -7.683 1.00 59.69 208 ALA A C 1
ATOM 1690 O O . ALA A 1 208 ? 13.772 13.155 -6.828 1.00 59.69 208 ALA A O 1
ATOM 1691 N N . LEU A 1 209 ? 15.170 13.553 -8.552 1.00 60.88 209 LEU A N 1
ATOM 1692 C CA . LEU A 1 209 ? 15.835 12.262 -8.484 1.00 60.88 209 LEU A CA 1
ATOM 1693 C C . LEU A 1 209 ? 16.757 12.182 -7.266 1.00 60.88 209 LEU A C 1
ATOM 1695 O O . LEU A 1 209 ? 16.770 11.161 -6.592 1.00 60.88 209 LEU A O 1
ATOM 1699 N N . GLU A 1 210 ? 17.484 13.246 -6.939 1.00 61.78 210 GLU A N 1
ATOM 1700 C CA . GLU A 1 210 ? 18.349 13.319 -5.761 1.00 61.78 210 GLU A CA 1
ATOM 1701 C C . GLU A 1 210 ? 17.553 13.223 -4.459 1.00 61.78 210 GLU A C 1
ATOM 1703 O O . GLU A 1 210 ? 17.942 12.473 -3.565 1.00 61.78 210 GLU A O 1
ATOM 1708 N N . GLN A 1 211 ? 16.395 13.885 -4.363 1.00 65.94 211 GLN A N 1
ATOM 1709 C CA . GLN A 1 211 ? 15.472 13.712 -3.235 1.00 65.94 211 GLN A CA 1
ATOM 1710 C C . GLN A 1 211 ? 14.943 12.280 -3.144 1.00 65.94 211 GLN A C 1
ATOM 1712 O O . GLN A 1 211 ? 14.870 11.715 -2.051 1.00 65.94 211 GLN A O 1
ATOM 1717 N N . PHE A 1 212 ? 14.611 11.662 -4.281 1.00 63.22 212 PHE A N 1
ATOM 1718 C CA . PHE A 1 212 ? 14.217 10.260 -4.295 1.00 63.22 212 PHE A CA 1
ATOM 1719 C C . PHE A 1 212 ? 15.380 9.356 -3.870 1.00 63.22 212 PHE A C 1
ATOM 1721 O O . PHE A 1 212 ? 15.216 8.475 -3.032 1.00 63.22 212 PHE A O 1
ATOM 1728 N N . MET A 1 213 ? 16.591 9.600 -4.357 1.00 63.50 213 MET A N 1
ATOM 1729 C CA . MET A 1 213 ? 17.784 8.883 -3.930 1.00 63.50 213 MET A CA 1
ATOM 1730 C C . MET A 1 213 ? 18.069 9.146 -2.445 1.00 63.50 213 MET A C 1
ATOM 1732 O O . MET A 1 213 ? 18.530 8.244 -1.755 1.00 63.50 213 MET A O 1
ATOM 1736 N N . ALA A 1 214 ? 17.729 10.294 -1.867 1.00 69.75 214 ALA A N 1
ATOM 1737 C CA . ALA A 1 214 ? 17.897 10.537 -0.434 1.00 69.75 214 ALA A CA 1
ATOM 1738 C C . ALA A 1 214 ? 17.032 9.620 0.463 1.00 69.75 214 ALA A C 1
ATOM 1740 O O . ALA A 1 214 ? 17.323 9.490 1.650 1.00 69.75 214 ALA A O 1
ATOM 1741 N N . SER A 1 215 ? 16.033 8.908 -0.080 1.00 71.31 215 SER A N 1
ATOM 1742 C CA . SER A 1 215 ? 15.102 8.046 0.679 1.00 71.31 215 SER A CA 1
ATOM 1743 C C . SER A 1 215 ? 15.682 6.707 1.194 1.00 71.31 215 SER A C 1
ATOM 1745 O O . SER A 1 215 ? 14.955 5.806 1.624 1.00 71.31 215 SER A O 1
ATOM 1747 N N . GLY A 1 216 ? 17.011 6.595 1.240 1.00 84.12 216 GLY A N 1
ATOM 1748 C CA . GLY A 1 216 ? 17.751 5.472 1.812 1.00 84.12 216 GLY A CA 1
ATOM 1749 C C . GLY A 1 216 ? 17.803 4.224 0.915 1.00 84.12 216 GLY A C 1
ATOM 1750 O O . GLY A 1 216 ? 17.081 4.124 -0.082 1.00 84.12 216 GLY A O 1
ATOM 1751 N N . PRO A 1 217 ? 18.640 3.225 1.262 1.00 86.44 217 PRO A N 1
ATOM 1752 C CA . PRO A 1 217 ? 18.925 2.090 0.378 1.00 86.44 217 PRO A CA 1
ATOM 1753 C C . PRO A 1 217 ? 17.692 1.293 -0.055 1.00 86.44 217 PRO A C 1
ATOM 1755 O O . PRO A 1 217 ? 17.567 0.878 -1.203 1.00 86.44 217 PRO A O 1
ATOM 1758 N N . ARG A 1 218 ? 16.727 1.105 0.849 1.00 85.31 218 ARG A N 1
ATOM 1759 C CA . ARG A 1 218 ? 15.542 0.280 0.584 1.00 85.31 218 ARG A CA 1
ATOM 1760 C C . ARG A 1 218 ? 14.622 0.872 -0.484 1.00 85.31 218 ARG A C 1
ATOM 1762 O O . ARG A 1 218 ? 14.092 0.129 -1.306 1.00 85.31 218 ARG A O 1
ATOM 1769 N N . ALA A 1 219 ? 14.412 2.185 -0.467 1.00 83.94 219 ALA A N 1
ATOM 1770 C CA . ALA A 1 219 ? 13.568 2.847 -1.454 1.00 83.94 219 ALA A CA 1
ATOM 1771 C C . ALA A 1 219 ? 14.216 2.824 -2.847 1.00 83.94 219 ALA A C 1
ATOM 1773 O O . ALA A 1 219 ? 13.537 2.502 -3.825 1.00 83.94 219 ALA A O 1
ATOM 1774 N N . ARG A 1 220 ? 15.542 3.027 -2.919 1.00 87.50 220 ARG A N 1
ATOM 1775 C CA . ARG A 1 220 ? 16.329 2.868 -4.154 1.00 87.50 220 ARG A CA 1
ATOM 1776 C C . ARG A 1 220 ? 16.193 1.460 -4.727 1.00 87.50 220 ARG A C 1
ATOM 1778 O O . ARG A 1 220 ? 15.837 1.302 -5.890 1.00 87.50 220 ARG A O 1
ATOM 1785 N N . VAL A 1 221 ? 16.387 0.432 -3.900 1.00 89.56 221 VAL A N 1
ATOM 1786 C CA . VAL A 1 221 ? 16.243 -0.970 -4.324 1.00 89.56 221 VAL A CA 1
ATOM 1787 C C . VAL A 1 221 ? 14.833 -1.267 -4.844 1.00 89.56 221 VAL A C 1
ATOM 1789 O O . VAL A 1 221 ? 14.686 -1.895 -5.892 1.00 89.56 221 VAL A O 1
ATOM 1792 N N . ASN A 1 222 ? 13.790 -0.774 -4.168 1.00 87.56 222 ASN A N 1
ATOM 1793 C CA . ASN A 1 222 ? 12.412 -0.933 -4.636 1.00 87.56 222 ASN A CA 1
ATOM 1794 C C . ASN A 1 222 ? 12.184 -0.288 -6.014 1.00 87.56 222 ASN A C 1
ATOM 1796 O O . ASN A 1 222 ? 11.509 -0.892 -6.851 1.00 87.56 222 ASN A O 1
ATOM 1800 N N . LEU A 1 223 ? 12.743 0.906 -6.262 1.00 89.12 223 LEU A N 1
ATOM 1801 C CA . LEU A 1 223 ? 12.680 1.550 -7.577 1.00 89.12 223 LEU A CA 1
ATOM 1802 C C . LEU A 1 223 ? 13.389 0.706 -8.636 1.00 89.12 223 LEU A C 1
ATOM 1804 O O . LEU A 1 223 ? 12.787 0.432 -9.668 1.00 89.12 223 LEU A O 1
ATOM 1808 N N . LEU A 1 224 ? 14.614 0.246 -8.377 1.00 91.94 224 LEU A N 1
ATOM 1809 C CA . LEU A 1 224 ? 15.376 -0.563 -9.335 1.00 91.94 224 LEU A CA 1
ATOM 1810 C C . LEU A 1 224 ? 14.606 -1.833 -9.736 1.00 91.94 224 LEU A C 1
ATOM 1812 O O . LEU A 1 224 ? 14.483 -2.144 -10.920 1.00 91.94 224 LEU A O 1
ATOM 1816 N N . PHE A 1 225 ? 13.993 -2.532 -8.775 1.00 92.81 225 PHE A N 1
ATOM 1817 C CA . PHE A 1 225 ? 13.129 -3.675 -9.091 1.00 92.81 225 PHE A CA 1
ATOM 1818 C C . PHE A 1 225 ? 11.849 -3.279 -9.831 1.00 92.81 225 PHE A C 1
ATOM 1820 O O . PHE A 1 225 ? 11.360 -4.046 -10.660 1.00 92.81 225 PHE A O 1
ATOM 1827 N N . ALA A 1 226 ? 11.273 -2.111 -9.546 1.00 92.50 226 ALA A N 1
ATOM 1828 C CA . ALA A 1 226 ? 10.136 -1.602 -10.306 1.00 92.50 226 ALA A CA 1
ATOM 1829 C C . ALA A 1 226 ? 10.526 -1.270 -11.760 1.00 92.50 226 ALA A C 1
ATOM 1831 O O . ALA A 1 226 ? 9.779 -1.623 -12.668 1.00 92.50 226 ALA A O 1
ATOM 1832 N N . MET A 1 227 ? 11.712 -0.698 -11.999 1.00 95.19 227 MET A N 1
ATOM 1833 C CA . MET A 1 227 ? 12.258 -0.445 -13.340 1.00 95.19 227 MET A CA 1
ATOM 1834 C C . MET A 1 227 ? 12.463 -1.751 -14.114 1.00 95.19 227 MET A C 1
ATOM 1836 O O . MET A 1 227 ? 11.982 -1.876 -15.238 1.00 95.19 227 MET A O 1
ATOM 1840 N N . LYS A 1 228 ? 13.076 -2.767 -13.492 1.00 95.62 228 LYS A N 1
ATOM 1841 C CA . LYS A 1 228 ? 13.264 -4.093 -14.109 1.00 95.62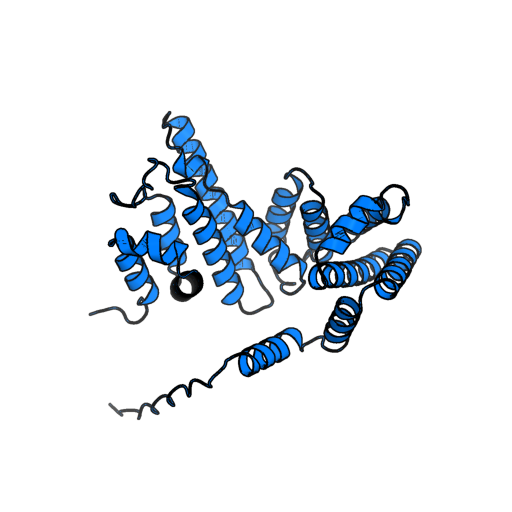 228 LYS A CA 1
ATOM 1842 C C . LYS A 1 228 ? 11.929 -4.730 -14.523 1.00 95.62 228 LYS A C 1
ATOM 1844 O O . LYS A 1 228 ? 11.812 -5.287 -15.616 1.00 95.62 228 LYS A O 1
ATOM 1849 N N . ARG A 1 229 ? 10.902 -4.624 -13.670 1.00 95.56 229 ARG A N 1
ATOM 1850 C CA . ARG A 1 229 ? 9.539 -5.109 -13.957 1.00 95.56 229 ARG A CA 1
ATOM 1851 C C . ARG A 1 229 ? 8.859 -4.304 -15.069 1.00 95.56 229 ARG A C 1
ATOM 1853 O O . ARG A 1 229 ? 8.306 -4.902 -15.990 1.00 95.56 229 ARG A O 1
ATOM 1860 N N . ALA A 1 230 ? 8.973 -2.977 -15.042 1.00 97.44 230 ALA A N 1
ATOM 1861 C CA . ALA A 1 230 ? 8.460 -2.102 -16.093 1.00 97.44 230 ALA A CA 1
ATOM 1862 C C . ALA A 1 230 ? 9.094 -2.414 -17.454 1.00 97.44 230 ALA A C 1
ATOM 1864 O O . ALA A 1 230 ? 8.376 -2.564 -18.434 1.00 97.44 230 ALA A O 1
ATOM 1865 N N . ALA A 1 231 ? 10.416 -2.598 -17.516 1.00 97.88 231 ALA A N 1
ATOM 1866 C CA . ALA A 1 231 ? 11.113 -2.968 -18.746 1.00 97.88 231 ALA A CA 1
ATOM 1867 C C . ALA A 1 231 ? 10.611 -4.302 -19.319 1.00 97.88 231 ALA A C 1
ATOM 1869 O O . ALA A 1 231 ? 10.396 -4.423 -20.525 1.00 97.88 231 ALA A O 1
ATOM 1870 N N . ARG A 1 232 ? 10.370 -5.304 -18.462 1.00 97.56 232 ARG A N 1
ATOM 1871 C CA . ARG A 1 232 ? 9.770 -6.576 -18.890 1.00 97.56 232 ARG A CA 1
ATOM 1872 C C . ARG A 1 232 ? 8.385 -6.364 -19.508 1.00 97.56 232 ARG A C 1
ATOM 1874 O O . ARG A 1 232 ? 8.131 -6.894 -20.586 1.00 97.56 232 ARG A O 1
ATOM 1881 N N . LEU A 1 233 ? 7.516 -5.595 -18.852 1.00 97.44 233 LEU A N 1
ATOM 1882 C CA . LEU A 1 233 ? 6.177 -5.293 -19.365 1.00 97.44 233 LEU A CA 1
ATOM 1883 C C . LEU A 1 233 ? 6.224 -4.488 -20.670 1.00 97.44 233 LEU A C 1
ATOM 1885 O O . LEU A 1 233 ? 5.519 -4.839 -21.608 1.00 97.44 233 LEU A O 1
ATOM 1889 N N . LEU A 1 234 ? 7.104 -3.490 -20.784 1.00 98.31 234 LEU A N 1
ATOM 1890 C CA . LEU A 1 234 ? 7.306 -2.729 -22.023 1.00 98.31 234 LEU A CA 1
ATOM 1891 C C . LEU A 1 234 ? 7.683 -3.646 -23.195 1.00 98.31 234 LEU A C 1
ATOM 1893 O O . LEU A 1 234 ? 7.111 -3.514 -24.274 1.00 98.31 234 LEU A O 1
ATOM 1897 N N . ARG A 1 235 ? 8.574 -4.628 -22.985 1.00 98.06 235 ARG A N 1
ATOM 1898 C CA . ARG A 1 235 ? 8.892 -5.641 -24.014 1.00 98.06 235 ARG A CA 1
ATOM 1899 C C . ARG A 1 235 ? 7.666 -6.457 -24.408 1.00 98.06 235 ARG A C 1
ATOM 1901 O O . ARG A 1 235 ? 7.431 -6.652 -25.594 1.00 98.06 235 ARG A O 1
ATOM 1908 N N . MET A 1 236 ? 6.879 -6.910 -23.429 1.00 97.00 236 MET A N 1
ATOM 1909 C CA . MET A 1 236 ? 5.638 -7.655 -23.686 1.00 97.00 236 MET A CA 1
ATOM 1910 C C . MET A 1 236 ? 4.601 -6.815 -24.448 1.00 97.00 236 MET A C 1
ATOM 1912 O O . MET A 1 236 ? 3.830 -7.362 -25.227 1.00 97.00 236 MET A O 1
ATOM 1916 N N . GLN A 1 237 ? 4.617 -5.493 -24.267 1.00 97.06 237 GLN A N 1
ATOM 1917 C CA . GLN A 1 237 ? 3.781 -4.523 -24.978 1.00 97.06 237 GLN A CA 1
ATOM 1918 C C . GLN A 1 237 ? 4.374 -4.080 -26.338 1.00 97.06 237 GLN A C 1
ATOM 1920 O O . GLN A 1 237 ? 3.856 -3.152 -26.953 1.00 97.06 237 GLN A O 1
ATOM 1925 N N . GLY A 1 238 ? 5.470 -4.690 -26.813 1.00 97.69 238 GLY A N 1
ATOM 1926 C CA . GLY A 1 238 ? 6.111 -4.359 -28.097 1.00 97.69 238 GLY A CA 1
ATOM 1927 C C . GLY A 1 238 ? 6.999 -3.104 -28.087 1.00 97.69 238 GLY A C 1
ATOM 1928 O O . GLY A 1 238 ? 7.511 -2.701 -29.129 1.00 97.69 238 GLY A O 1
ATOM 1929 N N . ARG A 1 239 ? 7.230 -2.491 -26.922 1.00 98.12 239 ARG A N 1
ATOM 1930 C CA . ARG A 1 239 ? 8.019 -1.259 -26.742 1.00 98.12 239 ARG A CA 1
ATOM 1931 C C . ARG A 1 239 ? 9.476 -1.572 -26.381 1.00 98.12 239 ARG A C 1
ATOM 1933 O O . ARG A 1 239 ? 9.960 -1.239 -25.299 1.00 98.12 239 ARG A O 1
ATOM 1940 N N . THR A 1 240 ? 10.180 -2.265 -27.277 1.00 97.94 240 THR A N 1
ATOM 1941 C CA . THR A 1 240 ? 11.529 -2.807 -27.014 1.00 97.94 240 THR A CA 1
ATOM 1942 C C . THR A 1 240 ? 12.592 -1.727 -26.788 1.00 97.94 240 THR A C 1
ATOM 1944 O O . THR A 1 240 ? 13.430 -1.896 -25.902 1.00 97.94 240 THR A O 1
ATOM 1947 N N . SER A 1 241 ? 12.550 -0.619 -27.537 1.00 97.69 241 SER A N 1
ATOM 1948 C CA . SER A 1 241 ? 13.454 0.531 -27.353 1.00 97.69 241 SER A CA 1
ATOM 1949 C C . SER A 1 241 ? 13.309 1.145 -25.963 1.00 97.69 241 SER A C 1
ATOM 1951 O O . SER A 1 241 ? 14.295 1.391 -25.275 1.00 97.69 241 SER A O 1
ATOM 1953 N N . ASP A 1 242 ? 12.069 1.319 -25.516 1.00 97.69 242 ASP A N 1
ATOM 1954 C CA . ASP A 1 242 ? 11.760 1.962 -24.240 1.00 97.69 242 ASP A CA 1
ATOM 1955 C C . ASP A 1 242 ? 12.186 1.060 -23.082 1.00 97.69 242 ASP A C 1
ATOM 1957 O O . ASP A 1 242 ? 12.764 1.514 -22.097 1.00 97.69 242 ASP A O 1
ATOM 1961 N N . ALA A 1 243 ? 11.976 -0.251 -23.228 1.00 97.88 243 ALA A N 1
ATOM 1962 C CA . ALA A 1 243 ? 12.487 -1.230 -22.283 1.00 97.88 243 ALA A CA 1
ATOM 1963 C C . ALA A 1 243 ? 14.020 -1.240 -22.197 1.00 97.88 243 ALA A C 1
ATOM 1965 O O . ALA A 1 243 ? 14.557 -1.446 -21.111 1.00 97.88 243 ALA A O 1
ATOM 1966 N N . HIS A 1 244 ? 14.717 -1.059 -23.324 1.00 97.88 244 HIS A N 1
ATOM 1967 C CA . HIS A 1 244 ? 16.177 -0.965 -23.350 1.00 97.88 244 HIS A CA 1
ATOM 1968 C C . HIS A 1 244 ? 16.653 0.246 -22.554 1.00 97.88 244 HIS A C 1
ATOM 1970 O O . HIS A 1 244 ? 17.431 0.079 -21.620 1.00 97.88 244 HIS A O 1
ATOM 1976 N N . TRP A 1 245 ? 16.082 1.420 -22.839 1.00 96.12 245 TRP A N 1
ATOM 1977 C CA . TRP A 1 245 ? 16.388 2.646 -22.110 1.00 96.12 245 TRP A CA 1
ATOM 1978 C C . TRP A 1 245 ? 16.173 2.481 -20.601 1.00 96.12 245 TRP A C 1
ATOM 1980 O O . TRP A 1 245 ? 17.054 2.812 -19.816 1.00 96.12 245 TRP A O 1
ATOM 1990 N N . VAL A 1 246 ? 15.044 1.891 -20.172 1.00 95.44 246 VAL A N 1
ATOM 1991 C CA . VAL A 1 246 ? 14.770 1.685 -18.735 1.00 95.44 246 VAL A CA 1
ATOM 1992 C C . VAL A 1 246 ? 15.849 0.822 -18.076 1.00 95.44 246 VAL A C 1
ATOM 1994 O O . VAL A 1 246 ? 16.232 1.100 -16.941 1.00 95.44 246 VAL A O 1
ATOM 1997 N N . LEU A 1 247 ? 16.340 -0.217 -18.757 1.00 96.38 247 LEU A N 1
ATOM 1998 C CA . LEU A 1 247 ? 17.386 -1.089 -18.218 1.00 96.38 247 LEU A CA 1
ATOM 1999 C C . LEU A 1 247 ? 18.754 -0.407 -18.192 1.00 96.38 247 LEU A C 1
ATOM 2001 O O . LEU A 1 247 ? 19.460 -0.545 -17.199 1.00 96.38 247 LEU A O 1
ATOM 2005 N N . GLU A 1 248 ? 19.112 0.351 -19.228 1.00 95.00 248 GLU A N 1
ATOM 2006 C CA . GLU A 1 248 ? 20.348 1.144 -19.238 1.00 95.00 248 GLU A CA 1
ATOM 2007 C C . GLU A 1 248 ? 20.354 2.148 -18.085 1.00 95.00 248 GLU A C 1
ATOM 2009 O O . GLU A 1 248 ? 21.274 2.155 -17.269 1.00 95.00 248 GLU A O 1
ATOM 2014 N N . THR A 1 249 ? 19.269 2.911 -17.933 1.00 92.06 249 THR A N 1
ATOM 2015 C CA . THR A 1 249 ? 19.121 3.859 -16.826 1.00 92.06 249 THR A CA 1
ATOM 2016 C C . THR A 1 249 ? 19.144 3.154 -15.466 1.00 92.06 249 THR A C 1
ATOM 2018 O O . THR A 1 249 ? 19.748 3.651 -14.518 1.00 92.06 249 THR A O 1
ATOM 2021 N N . GLN A 1 250 ? 18.525 1.974 -15.339 1.00 93.38 250 GLN A N 1
ATOM 2022 C CA . GLN A 1 250 ? 18.599 1.176 -14.112 1.00 93.38 250 GLN A CA 1
ATOM 2023 C C . GLN A 1 250 ? 20.053 0.795 -13.783 1.00 93.38 250 GLN A C 1
ATOM 2025 O O . GLN A 1 250 ? 20.467 0.902 -12.626 1.00 93.38 250 GLN A O 1
ATOM 2030 N N . SER A 1 251 ? 20.817 0.340 -14.778 1.00 92.62 251 SER A N 1
ATOM 2031 C CA . SER A 1 251 ? 22.221 -0.042 -14.623 1.00 92.62 251 SER A CA 1
ATOM 2032 C C . SER A 1 251 ? 23.097 1.142 -14.218 1.00 92.62 251 SER A C 1
ATOM 2034 O O . SER A 1 251 ? 23.911 0.998 -13.308 1.00 92.6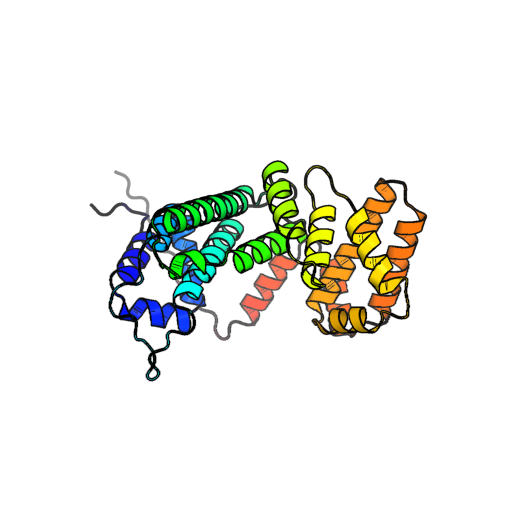2 251 SER A O 1
ATOM 2036 N N . GLU A 1 252 ? 22.896 2.313 -14.823 1.00 90.31 252 GLU A N 1
ATOM 2037 C CA . GLU A 1 252 ? 23.593 3.550 -14.450 1.00 90.31 252 GLU A CA 1
ATOM 2038 C C . GLU A 1 252 ? 23.298 3.955 -12.998 1.00 90.31 252 GLU A C 1
ATOM 2040 O O . GLU A 1 252 ? 24.223 4.207 -12.220 1.00 90.31 252 GLU A O 1
ATOM 2045 N N . LEU A 1 253 ? 22.021 3.938 -12.594 1.00 89.25 253 LEU A N 1
ATOM 2046 C CA . LEU A 1 253 ? 21.615 4.245 -11.219 1.00 89.25 253 LEU A CA 1
ATOM 2047 C C . LEU A 1 253 ? 22.215 3.267 -10.206 1.00 89.25 253 LEU A C 1
ATOM 2049 O O . LEU A 1 253 ? 22.646 3.682 -9.131 1.00 89.25 253 LEU A O 1
ATOM 2053 N N . LEU A 1 254 ? 22.248 1.973 -10.531 1.00 90.25 254 LEU A N 1
ATOM 2054 C CA . LEU A 1 254 ? 22.843 0.956 -9.666 1.00 90.25 254 LEU A CA 1
ATOM 2055 C C . LEU A 1 254 ? 24.370 1.106 -9.575 1.00 90.25 254 LEU A C 1
ATOM 2057 O O . LEU A 1 254 ? 24.930 0.920 -8.494 1.00 90.25 254 LEU A O 1
ATOM 2061 N N . ALA A 1 255 ? 25.041 1.469 -10.671 1.00 89.81 255 ALA A N 1
ATOM 2062 C CA . ALA A 1 255 ? 26.482 1.714 -10.691 1.00 89.81 255 ALA A CA 1
ATOM 2063 C C . ALA A 1 255 ? 26.875 2.932 -9.837 1.00 89.81 255 ALA A C 1
ATOM 2065 O O . ALA A 1 255 ? 27.891 2.881 -9.142 1.00 89.81 255 ALA A O 1
ATOM 2066 N N . GLY A 1 256 ? 26.050 3.986 -9.846 1.00 87.25 256 GLY A N 1
ATOM 2067 C CA . GLY A 1 256 ? 26.223 5.190 -9.025 1.00 87.25 256 GLY A CA 1
ATOM 2068 C C . GLY A 1 256 ? 25.710 5.082 -7.583 1.00 87.25 256 GLY A C 1
ATOM 2069 O O . GLY A 1 256 ? 25.857 6.030 -6.811 1.00 87.25 256 GLY A O 1
ATOM 2070 N N . ALA A 1 257 ? 25.089 3.964 -7.196 1.00 88.38 257 ALA A N 1
ATOM 2071 C CA . ALA A 1 257 ? 24.539 3.786 -5.857 1.00 88.38 257 ALA A CA 1
ATOM 2072 C C . ALA A 1 257 ? 25.620 3.466 -4.807 1.00 88.38 257 ALA A C 1
ATOM 2074 O O . ALA A 1 257 ? 26.669 2.892 -5.101 1.00 88.38 257 ALA A O 1
ATOM 2075 N N . ASP A 1 258 ? 25.330 3.791 -3.545 1.00 91.12 258 ASP A N 1
ATOM 2076 C CA . ASP A 1 258 ? 26.190 3.440 -2.414 1.00 91.12 258 ASP A CA 1
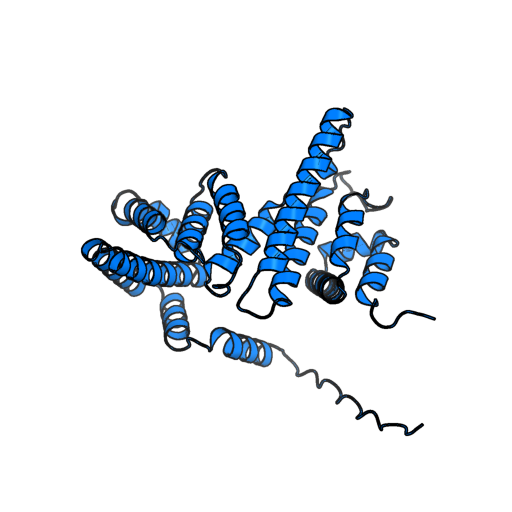ATOM 2077 C C . ASP A 1 258 ? 26.287 1.917 -2.206 1.00 91.12 258 ASP A C 1
ATOM 2079 O O . ASP A 1 258 ? 25.430 1.135 -2.632 1.00 91.12 258 ASP A O 1
ATOM 2083 N N . GLU A 1 259 ? 27.324 1.494 -1.483 1.00 93.19 259 GLU A N 1
ATOM 2084 C CA . GLU A 1 259 ? 27.599 0.082 -1.207 1.00 93.19 259 GLU A CA 1
ATOM 2085 C C . GLU A 1 259 ? 26.439 -0.646 -0.510 1.00 93.19 259 GLU A C 1
ATOM 2087 O O . GLU A 1 259 ? 26.168 -1.808 -0.817 1.00 93.19 259 GLU A O 1
ATOM 2092 N N . GLY A 1 260 ? 25.722 0.030 0.393 1.00 91.69 260 GLY A N 1
ATOM 2093 C CA . GLY A 1 260 ? 24.568 -0.541 1.086 1.00 91.69 260 GLY A CA 1
ATOM 2094 C C . GLY A 1 260 ? 23.426 -0.855 0.122 1.00 91.69 260 GLY A C 1
ATOM 2095 O O . GLY A 1 260 ? 22.853 -1.944 0.175 1.00 91.69 260 GLY A O 1
ATOM 2096 N N . THR A 1 261 ? 23.138 0.058 -0.806 1.00 91.12 261 THR A N 1
ATOM 2097 C CA . THR A 1 261 ? 22.139 -0.150 -1.866 1.00 91.12 261 THR A CA 1
ATOM 2098 C C . THR A 1 261 ? 22.526 -1.299 -2.794 1.00 91.12 261 THR A C 1
ATOM 2100 O O . THR A 1 261 ? 21.687 -2.156 -3.072 1.00 91.12 261 THR A O 1
ATOM 2103 N N . ARG A 1 262 ? 23.787 -1.363 -3.243 1.00 93.44 262 ARG A N 1
ATOM 2104 C CA . ARG A 1 262 ? 24.260 -2.425 -4.150 1.00 93.44 262 ARG A CA 1
ATOM 2105 C C . ARG A 1 262 ? 24.190 -3.807 -3.503 1.00 93.44 262 ARG A C 1
ATOM 2107 O O . ARG A 1 262 ? 23.622 -4.723 -4.096 1.00 93.44 262 ARG A O 1
ATOM 2114 N N . LYS A 1 263 ? 24.669 -3.941 -2.260 1.00 93.12 263 LYS A N 1
ATOM 2115 C CA . LYS A 1 263 ? 24.566 -5.189 -1.483 1.00 93.12 263 LYS A CA 1
ATOM 2116 C C . LYS A 1 263 ? 23.120 -5.617 -1.280 1.00 93.12 263 LYS A C 1
ATOM 2118 O O . LYS A 1 263 ? 22.795 -6.785 -1.476 1.00 93.12 263 LYS A O 1
ATOM 2123 N N . LEU A 1 264 ? 22.244 -4.678 -0.922 1.00 90.69 264 LEU A N 1
ATOM 2124 C CA . LEU A 1 264 ? 20.827 -4.968 -0.720 1.00 90.69 264 LEU A CA 1
ATOM 2125 C C . LEU A 1 264 ? 20.152 -5.407 -2.029 1.00 90.69 264 LEU A C 1
ATOM 2127 O O . LEU A 1 264 ? 19.392 -6.374 -2.028 1.00 90.69 264 LEU A O 1
ATOM 2131 N N . TYR A 1 265 ? 20.453 -4.744 -3.150 1.00 91.88 265 TYR A N 1
ATOM 2132 C CA . TYR A 1 265 ? 19.955 -5.136 -4.469 1.00 91.88 265 TYR A CA 1
ATOM 2133 C C . TYR A 1 265 ? 20.416 -6.552 -4.847 1.00 91.88 265 TYR A C 1
ATOM 2135 O O . TYR A 1 265 ? 19.581 -7.397 -5.166 1.00 91.88 265 TYR A O 1
ATOM 2143 N N . GLN A 1 266 ? 21.716 -6.845 -4.727 1.00 92.31 266 GLN A N 1
ATOM 2144 C CA . GLN A 1 266 ? 22.289 -8.160 -5.034 1.00 92.31 266 GLN A CA 1
ATOM 2145 C C . GLN A 1 266 ? 21.717 -9.265 -4.138 1.00 92.31 266 GLN A C 1
ATOM 2147 O O . GLN A 1 266 ? 21.396 -10.354 -4.616 1.00 92.31 266 GLN A O 1
ATOM 2152 N N . PHE A 1 267 ? 21.537 -8.981 -2.846 1.00 89.56 267 PHE A N 1
ATOM 2153 C CA . PHE A 1 267 ? 20.895 -9.898 -1.911 1.00 89.56 267 PHE A CA 1
ATOM 2154 C C . PHE A 1 267 ? 19.480 -10.263 -2.383 1.00 89.56 267 PHE A C 1
ATOM 2156 O O . PHE A 1 267 ? 19.133 -11.437 -2.481 1.00 89.56 267 PHE A O 1
ATOM 2163 N N . HIS A 1 268 ? 18.672 -9.267 -2.748 1.00 85.00 268 HIS A N 1
ATOM 2164 C CA . HIS A 1 268 ? 17.317 -9.499 -3.245 1.00 85.00 268 HIS A CA 1
ATOM 2165 C C . HIS A 1 268 ? 17.273 -10.183 -4.618 1.00 85.00 268 HIS A C 1
ATOM 2167 O O . HIS A 1 268 ? 16.354 -10.956 -4.876 1.00 85.00 268 HIS A O 1
ATOM 2173 N N . GLU A 1 269 ? 18.245 -9.919 -5.490 1.00 86.88 269 GLU A N 1
ATOM 2174 C CA . GLU A 1 269 ? 18.321 -10.531 -6.818 1.00 86.88 269 GLU A CA 1
ATOM 2175 C C . GLU A 1 269 ? 18.714 -12.013 -6.758 1.00 86.88 269 GLU A C 1
ATOM 2177 O O . GLU A 1 269 ? 18.176 -12.825 -7.507 1.00 86.88 269 GLU A O 1
ATOM 2182 N N . THR A 1 270 ? 19.605 -12.376 -5.834 1.00 85.19 270 THR A N 1
ATOM 2183 C CA . THR A 1 270 ? 20.089 -13.755 -5.645 1.00 85.19 270 THR A CA 1
ATOM 2184 C C . THR A 1 270 ? 19.211 -14.597 -4.717 1.00 85.19 270 THR A C 1
ATOM 2186 O O . THR A 1 270 ? 19.320 -15.820 -4.720 1.00 85.19 270 THR A O 1
ATOM 2189 N N . SER A 1 271 ? 18.297 -13.975 -3.965 1.00 72.38 271 SER A N 1
ATOM 2190 C CA . SER A 1 271 ? 17.310 -14.652 -3.114 1.00 72.38 271 SER A CA 1
ATOM 2191 C C . SER A 1 271 ? 15.863 -14.345 -3.531 1.00 72.38 271 SER A C 1
ATOM 2193 O O . SER A 1 271 ? 15.160 -13.627 -2.808 1.00 72.38 271 SER A O 1
ATOM 2195 N N . PRO A 1 272 ? 15.360 -14.939 -4.636 1.00 57.12 272 PRO A N 1
ATOM 2196 C CA . PRO A 1 272 ? 13.953 -14.815 -5.027 1.00 57.12 272 PRO A CA 1
ATOM 2197 C C . PRO A 1 272 ? 12.988 -15.232 -3.901 1.00 57.12 272 PRO A C 1
ATOM 2199 O O . PRO A 1 272 ? 11.939 -14.618 -3.710 1.00 57.12 272 PRO A O 1
ATOM 2202 N N . GLU A 1 273 ? 13.384 -16.225 -3.096 1.00 48.44 273 GLU A N 1
ATOM 2203 C CA . GLU A 1 273 ? 12.604 -16.772 -1.974 1.00 48.44 273 GLU A CA 1
ATOM 2204 C C . GLU A 1 273 ? 13.093 -16.285 -0.588 1.00 48.44 273 GLU A C 1
ATOM 2206 O O . GLU A 1 273 ? 12.339 -16.276 0.390 1.00 48.44 273 GLU A O 1
ATOM 2211 N N . GLY A 1 274 ? 14.335 -15.796 -0.488 1.00 44.34 274 GLY A N 1
ATOM 2212 C CA . GLY A 1 274 ? 15.052 -15.600 0.785 1.00 44.34 274 GLY A CA 1
ATOM 2213 C C . GLY A 1 274 ? 14.684 -14.352 1.597 1.00 44.34 274 GLY A C 1
ATOM 2214 O O . GLY A 1 274 ? 15.132 -14.202 2.733 1.00 44.34 274 GLY A O 1
ATOM 2215 N N . THR A 1 275 ? 13.810 -13.468 1.100 1.00 51.25 275 THR A N 1
ATOM 2216 C CA . THR A 1 275 ? 13.401 -12.271 1.872 1.00 51.25 275 THR A CA 1
ATOM 2217 C C . THR A 1 275 ? 12.594 -12.573 3.135 1.00 51.25 275 THR A C 1
ATOM 2219 O O . THR A 1 275 ? 12.473 -11.696 3.997 1.00 51.25 275 THR A O 1
ATOM 2222 N N . TRP A 1 276 ? 12.038 -13.782 3.251 1.00 47.59 276 TRP A N 1
ATOM 2223 C CA . TRP A 1 276 ? 11.377 -14.261 4.467 1.00 47.59 276 TRP A CA 1
ATOM 2224 C C . TRP A 1 276 ? 12.320 -15.027 5.394 1.00 47.59 276 TRP A C 1
ATOM 2226 O O . TRP A 1 276 ? 12.295 -14.776 6.597 1.00 47.59 276 TRP A O 1
ATOM 2236 N N . GLN A 1 277 ? 13.162 -15.913 4.853 1.00 42.25 277 GLN A N 1
ATOM 2237 C CA . GLN A 1 277 ? 14.113 -16.699 5.647 1.00 42.25 277 GLN A CA 1
ATOM 2238 C C . GLN A 1 277 ? 15.180 -15.811 6.291 1.00 42.25 277 GLN A C 1
ATOM 2240 O O . GLN A 1 277 ? 15.379 -15.896 7.494 1.00 42.25 277 GLN A O 1
ATOM 2245 N N . HIS A 1 278 ? 15.742 -14.845 5.563 1.00 46.09 278 HIS A N 1
ATOM 2246 C CA . HIS A 1 278 ? 16.733 -13.933 6.138 1.00 46.09 278 HIS A CA 1
ATOM 2247 C C . HIS A 1 278 ? 16.134 -12.969 7.169 1.00 46.09 278 HIS A C 1
ATOM 2249 O O . HIS A 1 278 ? 16.767 -12.680 8.173 1.00 46.09 278 HIS A O 1
ATOM 2255 N N . ARG A 1 279 ? 14.882 -12.508 6.992 1.00 54.41 279 ARG A N 1
ATOM 2256 C CA . ARG A 1 279 ? 14.190 -11.717 8.034 1.00 54.41 279 ARG A CA 1
ATOM 2257 C C . ARG A 1 279 ? 13.932 -12.527 9.296 1.00 54.41 279 ARG A C 1
ATOM 2259 O O . ARG A 1 279 ? 13.871 -11.948 10.374 1.00 54.41 279 ARG A O 1
ATOM 2266 N N . ARG A 1 280 ? 13.725 -13.835 9.160 1.00 49.25 280 ARG A N 1
ATOM 2267 C CA . ARG A 1 280 ? 13.607 -14.746 10.293 1.00 49.25 280 ARG A CA 1
ATOM 2268 C C . ARG A 1 280 ? 14.970 -14.931 10.961 1.00 49.25 280 ARG A C 1
ATOM 2270 O O . ARG A 1 280 ? 15.053 -14.723 12.161 1.00 49.25 280 ARG A O 1
ATOM 2277 N N . GLU A 1 281 ? 16.024 -15.173 10.189 1.00 50.19 281 GLU A N 1
ATOM 2278 C CA . GLU A 1 281 ? 17.392 -15.348 10.694 1.00 50.19 281 GLU A CA 1
ATOM 2279 C C . GLU A 1 281 ? 17.977 -14.075 11.324 1.00 50.19 281 GLU A C 1
ATOM 2281 O O . GLU A 1 281 ? 18.587 -14.150 12.383 1.00 50.19 281 GLU A O 1
ATOM 2286 N N . GLU A 1 282 ? 17.766 -12.890 10.747 1.00 54.69 282 GLU A N 1
ATOM 2287 C CA . GLU A 1 282 ? 18.177 -11.614 11.350 1.00 54.69 282 GLU A CA 1
ATOM 2288 C C . GLU A 1 282 ? 17.401 -11.321 12.629 1.00 54.69 282 GLU A C 1
ATOM 2290 O O . GLU A 1 282 ? 17.982 -10.830 13.589 1.00 54.69 282 GLU A O 1
ATOM 2295 N N . LYS A 1 283 ? 16.103 -11.642 12.679 1.00 57.94 283 LYS A N 1
ATOM 2296 C CA . LYS A 1 283 ? 15.286 -11.453 13.885 1.00 57.94 283 LYS A CA 1
ATOM 2297 C C . LYS A 1 283 ? 15.640 -12.471 14.976 1.00 57.94 283 LYS A C 1
ATOM 2299 O O . LYS A 1 283 ? 15.600 -12.127 16.151 1.00 57.94 283 LYS A O 1
ATOM 2304 N N . GLU A 1 284 ? 16.029 -13.685 14.592 1.00 55.28 284 GLU A N 1
ATOM 2305 C CA . GLU A 1 284 ? 16.558 -14.724 15.484 1.00 55.28 284 GLU A CA 1
ATOM 2306 C C . GLU A 1 284 ? 17.982 -14.388 15.972 1.00 55.28 284 GLU A C 1
ATOM 2308 O O . GLU A 1 284 ? 18.300 -14.653 17.128 1.00 55.28 284 GLU A O 1
ATOM 2313 N N . ARG A 1 285 ? 18.819 -13.736 15.150 1.00 60.56 285 ARG A N 1
ATOM 2314 C CA . ARG A 1 285 ? 20.168 -13.269 15.532 1.00 60.56 285 ARG A CA 1
ATOM 2315 C C . ARG A 1 285 ? 20.168 -11.964 16.331 1.00 60.56 285 ARG A C 1
ATOM 2317 O O . ARG A 1 285 ? 21.047 -11.773 17.163 1.00 60.56 285 ARG A O 1
ATOM 2324 N N . ALA A 1 286 ? 19.219 -11.064 16.077 1.00 56.81 286 ALA A N 1
ATOM 2325 C CA . ALA A 1 286 ? 19.115 -9.764 16.743 1.00 56.81 286 ALA A CA 1
ATOM 2326 C C . ALA A 1 286 ? 18.339 -9.813 18.068 1.00 56.81 286 ALA A C 1
ATOM 2328 O O . ALA A 1 286 ? 18.292 -8.802 18.764 1.00 56.81 286 ALA A O 1
ATOM 2329 N N . ALA A 1 287 ? 17.735 -10.951 18.428 1.00 45.19 287 ALA A N 1
ATOM 2330 C CA . ALA A 1 287 ? 17.158 -11.158 19.752 1.00 45.19 287 ALA A CA 1
ATOM 2331 C C . ALA A 1 287 ? 18.291 -11.422 20.767 1.00 45.19 287 ALA A C 1
ATOM 2333 O O . ALA A 1 287 ? 18.878 -12.508 20.753 1.00 45.19 287 ALA A O 1
ATOM 2334 N N . PRO A 1 288 ? 18.629 -10.473 21.661 1.00 46.91 288 PRO A N 1
ATOM 2335 C CA . PRO A 1 288 ? 19.618 -10.710 22.698 1.00 46.91 288 PRO A CA 1
ATOM 2336 C C . PRO A 1 288 ? 18.945 -11.568 23.772 1.00 46.91 288 PRO A C 1
ATOM 2338 O O . PRO A 1 288 ? 18.108 -11.085 24.530 1.00 46.91 288 PRO A O 1
ATOM 2341 N N . GLY A 1 289 ? 19.288 -12.854 23.805 1.00 51.66 289 GLY A N 1
ATOM 2342 C CA . GLY A 1 289 ? 18.736 -13.819 24.754 1.00 51.66 289 GLY A CA 1
ATOM 2343 C C . GLY A 1 289 ? 17.588 -14.626 24.156 1.00 51.66 289 GLY A C 1
ATOM 2344 O O . GLY A 1 289 ? 16.444 -14.181 24.102 1.00 51.66 289 GLY A O 1
ATOM 2345 N N . GLY A 1 290 ? 17.900 -15.851 23.733 1.00 41.41 290 GLY A N 1
ATOM 2346 C CA . GLY A 1 290 ? 16.900 -16.834 23.342 1.00 41.41 290 GLY A CA 1
ATOM 2347 C C . GLY A 1 290 ? 15.903 -17.069 24.475 1.00 41.41 290 GLY A C 1
ATOM 2348 O O . GLY A 1 290 ? 16.229 -17.679 25.492 1.00 41.41 290 GLY A O 1
ATOM 2349 N N . LEU A 1 291 ? 14.666 -16.616 24.282 1.00 40.62 291 LEU A N 1
ATOM 2350 C CA . LEU A 1 291 ? 13.528 -17.142 25.016 1.00 40.62 291 LEU A CA 1
ATOM 2351 C C . LEU A 1 291 ? 13.337 -18.589 24.558 1.00 40.62 291 LEU A C 1
ATOM 2353 O O . LEU A 1 291 ? 12.763 -18.853 23.502 1.00 40.62 291 LEU A O 1
ATOM 2357 N N . ASN A 1 292 ? 13.834 -19.527 25.364 1.00 39.66 292 ASN A N 1
ATOM 2358 C CA . ASN A 1 292 ? 13.354 -20.902 25.364 1.00 39.66 292 ASN A CA 1
ATOM 2359 C C . ASN A 1 292 ? 11.839 -20.855 25.589 1.00 39.66 292 ASN A C 1
ATOM 2361 O O . ASN A 1 292 ? 11.371 -20.742 26.721 1.00 39.66 292 ASN A O 1
ATOM 2365 N N . MET A 1 293 ? 11.067 -20.918 24.506 1.00 35.94 293 MET A N 1
ATOM 2366 C CA . MET A 1 293 ? 9.643 -21.212 24.594 1.00 35.94 293 MET A CA 1
ATOM 2367 C C . MET A 1 293 ? 9.522 -22.586 25.264 1.00 35.94 293 MET A C 1
ATOM 2369 O O . MET A 1 293 ? 10.089 -23.553 24.744 1.00 35.94 293 MET A O 1
ATOM 2373 N N . PRO A 1 294 ? 8.846 -22.706 26.421 1.00 32.34 294 PRO A N 1
ATOM 2374 C CA . PRO A 1 294 ? 8.645 -24.000 27.048 1.00 32.34 294 PRO A CA 1
ATOM 2375 C C . PRO A 1 294 ? 7.941 -24.913 26.048 1.00 32.34 294 PRO A C 1
ATOM 2377 O O . PRO A 1 294 ? 6.948 -24.536 25.420 1.00 32.34 294 PRO A O 1
ATOM 2380 N N . SER A 1 295 ? 8.497 -26.110 25.871 1.00 36.06 295 SER A N 1
ATOM 2381 C CA . SER A 1 295 ? 7.896 -27.145 25.043 1.00 36.06 295 SER A CA 1
ATOM 2382 C C . SER A 1 295 ? 6.450 -27.356 25.490 1.00 36.06 295 SER A C 1
ATOM 2384 O O . SER A 1 295 ? 6.169 -27.620 26.658 1.00 36.06 295 SER A O 1
ATOM 2386 N N . VAL A 1 296 ? 5.519 -27.189 24.549 1.00 35.19 296 VAL A N 1
ATOM 2387 C CA . VAL A 1 296 ? 4.096 -27.443 24.775 1.00 35.19 296 VAL A CA 1
ATOM 2388 C C . VAL A 1 296 ? 3.960 -28.880 25.294 1.00 35.19 296 VAL A C 1
ATOM 2390 O O . VAL A 1 296 ? 4.397 -29.809 24.604 1.00 35.19 296 VAL A O 1
ATOM 2393 N N . PRO A 1 297 ? 3.378 -29.107 26.487 1.00 32.47 297 PRO A N 1
ATOM 2394 C CA . PRO A 1 297 ? 3.165 -30.453 26.989 1.00 32.47 297 PRO A CA 1
ATOM 2395 C C . PRO A 1 297 ? 2.302 -31.224 25.993 1.00 32.47 297 PRO A C 1
ATOM 2397 O O . PRO A 1 297 ? 1.212 -30.781 25.626 1.00 32.47 297 PRO A O 1
ATOM 2400 N N . LYS A 1 298 ? 2.784 -32.389 25.545 1.00 36.19 298 LYS A N 1
ATOM 2401 C CA . LYS A 1 298 ? 1.990 -33.312 24.728 1.00 36.19 298 LYS A CA 1
ATOM 2402 C C . LYS A 1 298 ? 0.720 -33.661 25.504 1.00 36.19 298 LYS A C 1
ATOM 2404 O O . LYS A 1 298 ? 0.776 -34.393 26.490 1.00 36.19 298 LYS A O 1
ATOM 2409 N N . ILE A 1 299 ? -0.418 -33.139 25.051 1.00 37.19 299 ILE A N 1
ATOM 2410 C CA . ILE A 1 299 ? -1.736 -33.478 25.586 1.00 37.19 299 ILE A CA 1
ATOM 2411 C C . ILE A 1 299 ? -1.934 -34.982 25.366 1.00 37.19 299 ILE A C 1
ATOM 2413 O O . ILE A 1 299 ? -2.099 -35.445 24.235 1.00 37.19 299 ILE A O 1
ATOM 2417 N N . ARG A 1 300 ? -1.874 -35.763 26.452 1.00 38.84 300 ARG A N 1
ATOM 2418 C CA . ARG A 1 300 ? -2.282 -37.169 26.440 1.00 38.84 300 ARG A CA 1
ATOM 2419 C C . ARG A 1 300 ? -3.771 -37.211 26.112 1.00 38.84 300 ARG A C 1
ATOM 2421 O O . ARG A 1 300 ? -4.584 -36.621 26.818 1.00 38.84 300 ARG A O 1
ATOM 2428 N N . LYS A 1 301 ? -4.113 -37.904 25.025 1.00 40.88 301 LYS A N 1
ATOM 2429 C CA . LYS A 1 301 ? -5.493 -38.247 24.677 1.00 40.88 301 LYS A CA 1
ATOM 2430 C C . LYS A 1 301 ? -6.112 -38.998 25.860 1.00 40.88 301 LYS A C 1
ATOM 2432 O O . LYS A 1 301 ? -5.684 -40.110 26.157 1.00 40.88 301 LYS A O 1
ATOM 2437 N N . PHE A 1 302 ? -7.104 -38.404 26.514 1.00 38.53 302 PHE A N 1
ATOM 2438 C CA . PHE A 1 302 ? -8.037 -39.162 27.337 1.00 38.53 302 PHE A CA 1
ATOM 2439 C C . PHE A 1 302 ? -9.002 -39.875 26.387 1.00 38.53 302 PHE A C 1
ATOM 2441 O O . PHE A 1 302 ? -9.661 -39.229 25.572 1.00 38.53 302 PHE A O 1
ATOM 2448 N N . ARG A 1 303 ? -9.021 -41.212 26.445 1.00 43.53 303 ARG A N 1
ATOM 2449 C CA . ARG A 1 303 ? -10.136 -42.008 25.924 1.00 43.53 303 ARG A CA 1
ATOM 2450 C C . ARG A 1 303 ? -11.321 -41.765 26.858 1.00 43.53 303 ARG A C 1
ATOM 2452 O O . ARG A 1 303 ? -11.175 -41.972 28.061 1.00 43.53 303 ARG A O 1
ATOM 2459 N N . VAL A 1 304 ? -12.424 -41.288 26.289 1.00 54.09 304 VAL A N 1
ATOM 2460 C CA . VAL A 1 304 ? -13.768 -41.475 26.849 1.00 54.09 304 VAL A CA 1
ATOM 2461 C C . VAL A 1 304 ? -14.215 -42.880 26.474 1.00 54.09 304 VAL A C 1
ATOM 2463 O O . VAL A 1 304 ? -13.894 -43.283 25.329 1.00 54.09 304 VAL A O 1
#

Sequence (304 aa):
MMQKGKIGGLTLQWLWENNLRWSTMMQEDMVLFESLVYFLCAEDLDKFVLGWIRSDLPSGVVIDSQGQMKNQDWWRGGLLRRIVNARLMLEYRPRADTALNLYLDFERELTLLRDANRRAGRKDKGFARTSLWPAKVLLANALATGRYPETNAESYQRLLRQMETEKKKGDTALSVAQLYIEHPAAPDAGPMWSLLQRYLGDKTQVEALEQFMASGPRARVNLLFAMKRAARLLRMQGRTSDAHWVLETQSELLAGADEGTRKLYQFHETSPEGTWQHRREEKERAAPGGLNMPSVPKIRKFRV

Secondary structure (DSSP, 8-state):
---TT-HHHHHHHHHHHSHHHHHHHHHH-HHHHHHHHHHHHHTT-HHHHHHHHTSPPPTT----TTS--TTTTHHHHHHHHHHHHHHHHHSPTT--HHHHHHHHHHHHHHHHHHHHHHHTT---HHHHH---HHHHHHHHHHHTTT--TTS-HHHHHHHHHHHHTS---HHHHHHHHHHHHT-SS----HHHHHHHIIIII-GGGHHHHHHHHTTHHHHHHHHHHHHHHHHHHHHHTT-HHHHHHHHHHHHHHHHTS-HHHHHHHHHHHH-TTHHHHHHHHHHHHSSSS---PPPPP-------